Protein AF-A0A661HY31-F1 (afdb_monomer_lite)

Foldseek 3Di:
DVVLLLVCLLVQLLVLLLVDDPSVVVLLVQLVVLQPDDLLVQLVVCLVPCCPVVVNADQADQADPDDDDDPVSVVRSVRLCPSVVVSCSSNSNSVSNVVLNVLSNVQCPDPVVVVCVVVVPDPVCCCPPRRVLSCLLVSLLVQLQCQLCVQPPDLSSCVRRVNPGVSVVLVVCVVVVVVVSVVVSVVVSVVSSVVSNVRSVVVCCVSDPPPPPPD

Sequence (215 aa):
AMVFVFWIAIRWGVKSAMRGGRYEESVKQLSLLSYATPSFYLALLLVLFFALKLGWFPISGLEGFEPREGIAYYLDMAYHLVLPISVMVFVGFGSLLLYIRSLTRDILKSDYIFFARARGVEEAQLRKIYILPNLKPFIITILGLSLPGILGGSVILEQIFSIDGMGLLFYQSALSRDYPVIMGILIIGAFLTLLGNVVADLVLLKINPHYRIST

Radius of gyration: 21.12 Å; chains: 1; bounding box: 58×45×60 Å

Structure (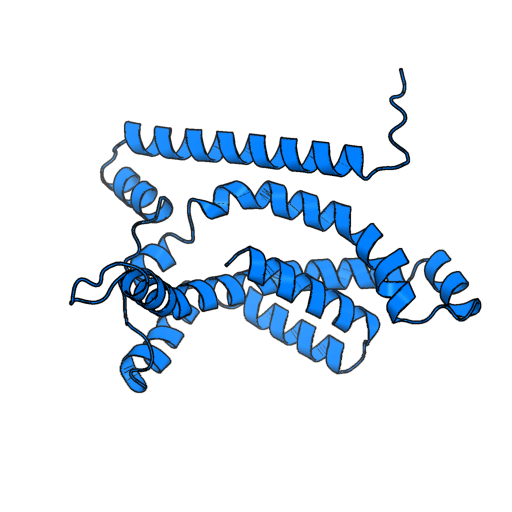mmCIF, N/CA/C/O backbone):
data_AF-A0A661HY31-F1
#
_entry.id   AF-A0A661HY31-F1
#
loop_
_atom_site.group_PDB
_atom_site.id
_atom_site.type_symbol
_atom_site.label_atom_id
_atom_site.label_alt_id
_atom_site.label_comp_id
_atom_site.label_asym_id
_atom_site.label_entity_id
_atom_site.label_seq_id
_atom_site.pdbx_PDB_ins_code
_atom_site.Cartn_x
_atom_site.Cartn_y
_atom_site.Cartn_z
_atom_site.occupancy
_atom_site.B_iso_or_equiv
_atom_site.auth_seq_id
_atom_site.auth_comp_id
_atom_site.auth_asym_id
_atom_site.auth_atom_id
_atom_site.pdbx_PDB_model_num
ATOM 1 N N . ALA A 1 1 ? -0.300 1.211 -7.816 1.00 88.69 1 ALA A N 1
ATOM 2 C CA . ALA A 1 1 ? -0.540 0.086 -6.879 1.00 88.69 1 ALA A CA 1
ATOM 3 C C . ALA A 1 1 ? -0.812 0.540 -5.439 1.00 88.69 1 ALA A C 1
ATOM 5 O O . ALA A 1 1 ? -1.860 0.206 -4.902 1.00 88.69 1 ALA A O 1
ATOM 6 N N . MET A 1 2 ? 0.075 1.324 -4.816 1.00 91.31 2 MET A N 1
ATOM 7 C CA . MET A 1 2 ? -0.013 1.700 -3.394 1.00 91.31 2 MET A CA 1
ATOM 8 C C . MET A 1 2 ? -1.369 2.275 -2.953 1.00 91.31 2 MET A C 1
ATOM 10 O O . MET A 1 2 ? -1.948 1.817 -1.975 1.00 91.31 2 MET A O 1
ATOM 14 N N . VAL A 1 3 ? -1.942 3.209 -3.717 1.00 92.56 3 VAL A N 1
ATOM 15 C CA . VAL A 1 3 ? -3.273 3.774 -3.417 1.00 92.56 3 VAL A CA 1
ATOM 16 C C . VAL A 1 3 ? -4.349 2.684 -3.313 1.00 92.56 3 VAL A C 1
ATOM 18 O O . VAL A 1 3 ? -5.150 2.694 -2.380 1.00 92.56 3 VAL A O 1
ATOM 21 N N . PHE A 1 4 ? -4.337 1.705 -4.223 1.00 94.44 4 PHE A N 1
ATOM 22 C CA . PHE A 1 4 ? -5.264 0.573 -4.186 1.00 94.44 4 PHE A CA 1
ATOM 23 C C . PHE A 1 4 ? -5.013 -0.331 -2.978 1.00 94.44 4 PHE A C 1
ATOM 25 O O . PHE A 1 4 ? -5.973 -0.726 -2.324 1.00 94.44 4 PHE A O 1
ATOM 32 N N . VAL A 1 5 ? -3.748 -0.602 -2.637 1.00 95.06 5 VAL A N 1
ATOM 33 C CA . VAL A 1 5 ? -3.370 -1.370 -1.436 1.00 95.06 5 VAL A CA 1
ATOM 34 C C . VAL A 1 5 ? -4.004 -0.762 -0.186 1.00 95.06 5 VAL A C 1
ATOM 36 O O . VAL A 1 5 ? -4.743 -1.445 0.523 1.00 95.06 5 VAL A O 1
ATOM 39 N N . PHE A 1 6 ? -3.788 0.535 0.048 1.00 95.19 6 PHE A N 1
ATOM 40 C CA . PHE A 1 6 ? -4.357 1.231 1.202 1.00 95.19 6 PHE A CA 1
ATOM 41 C C . PHE A 1 6 ? -5.881 1.266 1.158 1.00 95.19 6 PHE A C 1
ATOM 43 O O . PHE A 1 6 ? -6.535 0.995 2.164 1.00 95.19 6 PHE A O 1
ATOM 50 N N . TRP A 1 7 ? -6.466 1.564 -0.002 1.00 95.94 7 TRP A N 1
ATOM 51 C CA . TRP A 1 7 ? -7.915 1.630 -0.144 1.00 95.94 7 TRP A CA 1
ATOM 52 C C . TRP A 1 7 ? -8.585 0.289 0.182 1.00 95.94 7 TRP A C 1
ATOM 54 O O . TRP A 1 7 ? -9.527 0.261 0.980 1.00 95.94 7 TRP A O 1
ATOM 64 N N . ILE A 1 8 ? -8.076 -0.821 -0.368 1.00 96.31 8 ILE A N 1
ATOM 65 C CA . ILE A 1 8 ? -8.582 -2.175 -0.100 1.00 96.31 8 ILE A CA 1
ATOM 66 C C . ILE A 1 8 ? -8.361 -2.531 1.370 1.00 96.31 8 ILE A C 1
ATOM 68 O O . ILE A 1 8 ? -9.316 -2.913 2.048 1.00 96.31 8 ILE A O 1
ATOM 72 N N . ALA A 1 9 ? -7.139 -2.365 1.884 1.00 96.50 9 ALA A N 1
ATOM 73 C CA . ALA A 1 9 ? -6.791 -2.751 3.246 1.00 96.50 9 ALA A CA 1
ATOM 74 C C . ALA A 1 9 ? -7.617 -1.993 4.298 1.00 96.50 9 ALA A C 1
ATOM 76 O O . ALA A 1 9 ? -8.143 -2.613 5.221 1.00 96.50 9 ALA A O 1
ATOM 77 N N . ILE A 1 10 ? -7.821 -0.680 4.130 1.00 96.38 10 ILE A N 1
ATOM 78 C CA . ILE A 1 10 ? -8.666 0.126 5.024 1.00 96.38 10 ILE A CA 1
ATOM 79 C C . ILE A 1 10 ? -10.123 -0.329 4.933 1.00 96.38 10 ILE A C 1
ATOM 81 O O . ILE A 1 10 ? -10.757 -0.600 5.954 1.00 96.38 10 ILE A O 1
ATOM 85 N N . ARG A 1 11 ? -10.676 -0.439 3.717 1.00 95.31 11 ARG A N 1
ATOM 86 C CA . ARG A 1 11 ? -12.087 -0.809 3.515 1.00 95.31 11 ARG A CA 1
ATOM 87 C C . ARG A 1 11 ? -12.388 -2.192 4.080 1.00 95.31 11 ARG A C 1
ATOM 89 O O . ARG A 1 11 ? -13.382 -2.359 4.787 1.00 95.31 11 ARG A O 1
ATOM 96 N N . TRP A 1 12 ? -11.562 -3.180 3.752 1.00 96.38 12 TRP A N 1
ATOM 97 C CA . TRP A 1 12 ? -11.798 -4.570 4.123 1.00 96.38 12 TRP A CA 1
ATOM 98 C C . TRP A 1 12 ? -11.371 -4.856 5.554 1.00 96.38 12 TRP A C 1
ATOM 100 O O . TRP A 1 12 ? -12.140 -5.500 6.259 1.00 96.38 12 TRP A O 1
ATOM 110 N N . GLY A 1 13 ? -10.233 -4.332 6.015 1.00 96.56 13 GLY A N 1
ATOM 111 C CA . GLY A 1 13 ? -9.756 -4.507 7.389 1.00 96.56 13 GLY A CA 1
ATOM 112 C C . GLY A 1 13 ? -10.747 -3.964 8.418 1.00 96.56 13 GLY A C 1
ATOM 113 O O . GLY A 1 13 ? -11.152 -4.694 9.324 1.00 96.56 13 GLY A O 1
ATOM 114 N N . VAL A 1 14 ? -11.236 -2.732 8.217 1.00 97.06 14 VAL A N 1
ATOM 115 C CA . VAL A 1 14 ? -12.239 -2.120 9.105 1.00 97.06 14 VAL A CA 1
ATOM 116 C C . VAL A 1 14 ? -13.560 -2.886 9.051 1.00 97.06 14 VAL A C 1
ATOM 118 O O . VAL A 1 14 ? -14.094 -3.291 10.082 1.00 97.06 14 VAL A O 1
ATOM 121 N N . LYS A 1 15 ? -14.094 -3.133 7.847 1.00 96.25 15 LYS A N 1
ATOM 122 C CA . LYS A 1 15 ? -15.384 -3.827 7.681 1.00 96.25 15 LYS A CA 1
ATOM 123 C C . LYS A 1 15 ? -15.353 -5.252 8.240 1.00 96.25 15 LYS A C 1
ATOM 125 O O . LYS A 1 15 ? -16.348 -5.703 8.801 1.00 96.25 15 LYS A O 1
ATOM 130 N N . SER A 1 16 ? -14.231 -5.947 8.072 1.00 96.62 16 SER A N 1
ATOM 131 C CA . SER A 1 16 ? -13.983 -7.298 8.578 1.00 96.62 16 SER A CA 1
ATOM 132 C C . SER A 1 16 ? -14.042 -7.337 10.102 1.00 96.62 16 SER A C 1
ATOM 134 O O . SER A 1 16 ? -14.867 -8.060 10.660 1.00 96.62 16 SER A O 1
ATOM 136 N N . ALA A 1 17 ? -13.267 -6.478 10.768 1.00 95.75 17 ALA A N 1
ATOM 137 C CA . ALA A 1 17 ? -13.238 -6.392 12.225 1.00 95.75 17 ALA A CA 1
ATOM 138 C C . ALA A 1 17 ? -14.593 -5.986 12.834 1.00 95.75 17 ALA A C 1
ATOM 140 O O . ALA A 1 17 ? -14.971 -6.503 13.882 1.00 95.75 17 ALA A O 1
ATOM 141 N N . MET A 1 18 ? -15.342 -5.092 12.177 1.00 94.81 18 MET A N 1
ATOM 142 C CA . MET A 1 18 ? -16.670 -4.676 12.648 1.00 94.81 18 MET A CA 1
ATOM 143 C C . MET A 1 18 ? -17.721 -5.784 12.508 1.00 94.81 18 MET A C 1
ATOM 145 O O . MET A 1 18 ? -18.520 -5.982 13.417 1.00 94.81 18 MET A O 1
ATOM 149 N N . ARG A 1 19 ? -17.730 -6.514 11.381 1.00 93.75 19 ARG A N 1
ATOM 150 C CA . ARG A 1 19 ? -18.711 -7.588 11.136 1.00 93.75 19 ARG A CA 1
ATOM 151 C C . ARG A 1 19 ? -18.435 -8.849 11.950 1.00 93.75 19 ARG A C 1
ATOM 153 O O . ARG A 1 19 ? -19.379 -9.497 12.386 1.00 93.75 19 ARG A O 1
ATOM 160 N N . GLY A 1 20 ? -17.166 -9.210 12.129 1.00 92.94 20 GLY A N 1
ATOM 161 C CA . GLY A 1 20 ? -16.779 -10.455 12.785 1.00 92.94 20 GLY A CA 1
ATOM 162 C C . GLY A 1 20 ? -17.254 -11.726 12.072 1.00 92.94 20 GLY A C 1
ATOM 163 O O . GLY A 1 20 ? -17.633 -11.720 10.895 1.00 92.94 20 GLY A O 1
ATOM 164 N N . GLY A 1 21 ? -17.206 -12.841 12.804 1.00 94.12 21 GLY A N 1
ATOM 165 C CA . GLY A 1 21 ? -17.703 -14.142 12.357 1.00 94.12 21 GLY A CA 1
ATOM 166 C C . GLY A 1 21 ? -17.009 -14.667 11.095 1.00 94.12 21 GLY A C 1
ATOM 167 O O . GLY A 1 21 ? -15.816 -14.460 10.877 1.00 94.12 21 GLY A O 1
ATOM 168 N N . ARG A 1 22 ? -17.775 -15.344 10.229 1.00 94.69 22 ARG A N 1
ATOM 169 C CA . ARG A 1 22 ? -17.257 -15.990 9.005 1.00 94.69 22 ARG A CA 1
ATOM 170 C C . ARG A 1 22 ? -16.661 -15.002 8.001 1.00 94.69 22 ARG A C 1
ATOM 172 O O . ARG A 1 22 ? -15.717 -15.350 7.294 1.00 94.69 22 ARG A O 1
ATOM 179 N N . TYR A 1 23 ? -17.202 -13.783 7.928 1.00 94.38 23 TYR A N 1
ATOM 180 C CA . TYR A 1 23 ? -16.676 -12.747 7.035 1.00 94.38 23 TYR A CA 1
ATOM 181 C C . TYR A 1 23 ? -15.275 -12.315 7.470 1.00 94.38 23 TYR A C 1
ATOM 183 O O . TYR A 1 23 ? -14.387 -12.184 6.630 1.00 94.38 23 TYR A O 1
ATOM 191 N N . GLU A 1 24 ? -15.062 -12.150 8.777 1.00 95.00 24 GLU A N 1
ATOM 192 C CA . GLU A 1 24 ? -13.735 -11.834 9.295 1.00 95.00 24 GLU A CA 1
ATOM 193 C C . GLU A 1 24 ? -12.735 -12.951 9.029 1.00 95.00 24 GLU A C 1
ATOM 195 O O . GLU A 1 24 ? -11.635 -12.681 8.547 1.00 95.00 24 GLU A O 1
ATOM 200 N N . GLU A 1 25 ? -13.133 -14.195 9.294 1.00 95.31 25 GLU A N 1
ATOM 201 C CA . GLU A 1 25 ? -12.267 -15.350 9.084 1.00 95.31 25 GLU A CA 1
ATOM 202 C C . GLU A 1 25 ? -11.842 -15.477 7.616 1.00 95.31 25 GLU A C 1
ATOM 204 O O . GLU A 1 25 ? -10.661 -15.658 7.332 1.00 95.31 25 GLU A O 1
ATOM 209 N N . SER A 1 26 ? -12.773 -15.270 6.679 1.00 95.94 26 SER A N 1
ATOM 210 C CA . SER A 1 26 ? -12.490 -15.319 5.237 1.00 95.94 26 SER A CA 1
ATOM 211 C C . SER A 1 26 ? -11.508 -14.225 4.811 1.00 95.94 26 SER A C 1
ATOM 213 O O . SER A 1 26 ? -10.553 -14.479 4.078 1.00 95.94 26 SER A O 1
ATOM 215 N N . VAL A 1 27 ? -11.708 -12.995 5.296 1.00 95.69 27 VAL A N 1
ATOM 216 C CA . VAL A 1 27 ? -10.806 -11.873 5.002 1.00 95.69 27 VAL A CA 1
ATOM 217 C C . VAL A 1 27 ? -9.421 -12.111 5.613 1.00 95.69 27 VAL A C 1
ATOM 219 O O . VAL A 1 27 ? -8.416 -11.832 4.962 1.00 95.69 27 VAL A O 1
ATOM 222 N N . LYS A 1 28 ? -9.354 -12.666 6.831 1.00 95.00 28 LYS A N 1
ATOM 223 C CA . LYS A 1 28 ? -8.097 -13.040 7.494 1.00 95.00 28 LYS A CA 1
ATOM 224 C C . LYS A 1 28 ? -7.348 -14.101 6.685 1.00 95.00 28 LYS A C 1
ATOM 226 O O . LYS A 1 28 ? -6.167 -13.922 6.403 1.00 95.00 28 LYS A O 1
ATOM 231 N N . GLN A 1 29 ? -8.027 -15.165 6.264 1.00 96.00 29 GLN A N 1
ATOM 232 C CA . GLN A 1 29 ? -7.435 -16.222 5.440 1.00 96.00 29 GLN A CA 1
ATOM 233 C C . GLN A 1 29 ? -6.911 -15.679 4.109 1.00 96.00 29 GLN A C 1
ATOM 235 O O . GLN A 1 29 ? -5.772 -15.961 3.749 1.00 96.00 29 GLN A O 1
ATOM 240 N N . LEU A 1 30 ? -7.686 -14.830 3.426 1.00 95.94 30 LEU A N 1
ATOM 241 C CA . LEU A 1 30 ? -7.232 -14.188 2.194 1.00 95.94 30 LEU A CA 1
ATOM 242 C C . LEU A 1 30 ? -5.991 -13.317 2.424 1.00 95.94 30 LEU A C 1
ATOM 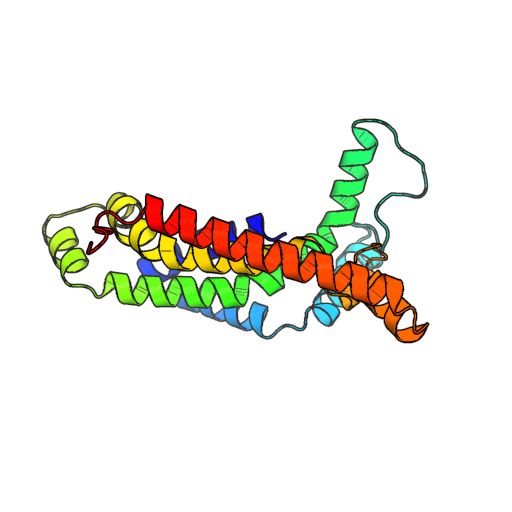244 O O . LEU A 1 30 ? -5.065 -13.355 1.621 1.00 95.94 30 LEU A O 1
ATOM 248 N N . SER A 1 31 ? -5.949 -12.547 3.514 1.00 95.69 31 SER A N 1
ATOM 249 C CA . SER A 1 31 ? -4.778 -11.724 3.828 1.00 95.69 31 SER A CA 1
ATOM 250 C C . SER A 1 31 ? -3.535 -12.548 4.163 1.00 95.69 31 SER A C 1
ATOM 252 O O . SER A 1 31 ? -2.438 -12.158 3.778 1.00 95.69 31 SER A O 1
ATOM 254 N N . LEU A 1 32 ? -3.700 -13.707 4.811 1.00 95.44 32 LEU A N 1
ATOM 255 C CA . LEU A 1 32 ? -2.606 -14.645 5.073 1.00 95.44 32 LEU A CA 1
ATOM 256 C C . LEU A 1 32 ? -2.107 -15.291 3.780 1.00 95.44 32 LEU A C 1
ATOM 258 O O . LEU A 1 32 ? -0.901 -15.364 3.577 1.00 95.44 32 LEU A O 1
ATOM 262 N N . LEU A 1 33 ? -3.017 -15.698 2.888 1.00 96.44 33 LEU A N 1
ATOM 263 C CA . LEU A 1 33 ? -2.665 -16.212 1.565 1.00 96.44 33 LEU A CA 1
ATOM 264 C C . LEU A 1 33 ? -1.875 -15.167 0.774 1.00 96.44 33 LEU A C 1
ATOM 266 O O . LEU A 1 33 ? -0.806 -15.467 0.255 1.00 96.44 33 LEU A O 1
ATOM 270 N N . SER A 1 34 ? -2.378 -13.935 0.723 1.00 95.62 34 SER A N 1
ATOM 271 C CA . SER A 1 34 ? -1.712 -12.806 0.073 1.00 95.62 34 SER A CA 1
ATOM 272 C C . SER A 1 34 ? -0.310 -12.567 0.634 1.00 95.62 34 SER A C 1
ATOM 274 O O . SER A 1 34 ? 0.647 -12.509 -0.133 1.00 95.62 34 SER A O 1
ATOM 276 N N . TYR A 1 35 ? -0.173 -12.513 1.961 1.00 92.81 35 TYR A N 1
ATOM 277 C CA . TYR A 1 35 ? 1.105 -12.261 2.621 1.00 92.81 35 TYR A CA 1
ATOM 278 C C . TYR A 1 35 ? 2.115 -13.406 2.451 1.00 92.81 35 TYR A C 1
ATOM 280 O O . TYR A 1 35 ? 3.310 -13.160 2.324 1.00 92.81 35 TYR A O 1
ATOM 288 N N . ALA A 1 36 ? 1.642 -14.654 2.423 1.00 94.31 36 ALA A N 1
ATOM 289 C CA . ALA A 1 36 ? 2.484 -15.833 2.243 1.00 94.31 36 ALA A CA 1
ATOM 290 C C . ALA A 1 36 ? 2.870 -16.089 0.777 1.00 94.31 36 ALA A C 1
ATOM 292 O O . ALA A 1 36 ? 3.776 -16.880 0.519 1.00 94.31 36 ALA A O 1
ATOM 293 N N . THR A 1 37 ? 2.185 -15.463 -0.186 1.00 94.50 37 THR A N 1
ATOM 294 C CA . THR A 1 37 ? 2.426 -15.704 -1.612 1.00 94.50 37 THR A CA 1
ATOM 295 C C . THR A 1 37 ? 3.657 -14.927 -2.087 1.00 94.50 37 THR A C 1
ATOM 297 O O . THR A 1 37 ? 3.648 -13.694 -2.055 1.00 94.50 37 THR A O 1
ATOM 300 N N . PRO A 1 38 ? 4.698 -15.601 -2.611 1.00 94.25 38 PRO A N 1
ATOM 301 C CA . PRO A 1 38 ? 5.831 -14.910 -3.213 1.00 94.25 38 PRO A CA 1
ATOM 302 C C . PRO A 1 38 ? 5.392 -14.112 -4.447 1.00 94.25 38 PRO A C 1
ATOM 304 O O . PRO A 1 38 ? 4.735 -14.646 -5.345 1.00 94.25 38 PRO A O 1
ATOM 307 N N . SER A 1 39 ? 5.784 -12.839 -4.520 1.00 92.62 39 SER A N 1
ATOM 308 C CA . SER A 1 39 ? 5.355 -11.923 -5.587 1.00 92.62 39 SER A CA 1
ATOM 309 C C . SER A 1 39 ? 5.735 -12.404 -6.987 1.00 92.62 39 SER A C 1
ATOM 311 O O . SER A 1 39 ? 4.906 -12.365 -7.892 1.00 92.62 39 SER A O 1
ATOM 313 N N . PHE A 1 40 ? 6.963 -12.900 -7.159 1.00 93.69 40 PHE A N 1
ATOM 314 C CA . PHE A 1 40 ? 7.448 -13.416 -8.439 1.00 93.69 40 PHE A CA 1
ATOM 315 C C . PHE A 1 40 ? 6.638 -14.631 -8.906 1.00 93.69 40 PHE A C 1
ATOM 317 O O . PHE A 1 40 ? 6.293 -14.733 -10.078 1.00 93.69 40 PHE A O 1
ATOM 324 N N . TYR A 1 41 ? 6.288 -15.531 -7.983 1.00 95.50 41 TYR A N 1
ATOM 325 C CA . TYR A 1 41 ? 5.533 -16.736 -8.304 1.00 95.50 41 TYR A CA 1
ATOM 326 C C . TYR A 1 41 ? 4.115 -16.379 -8.753 1.00 95.50 41 TYR A C 1
ATOM 328 O O . TYR A 1 41 ? 3.640 -16.874 -9.773 1.00 95.50 41 TYR A O 1
ATOM 336 N N . LEU A 1 42 ? 3.469 -15.451 -8.040 1.00 95.81 42 LEU A N 1
ATOM 337 C CA . LEU A 1 42 ? 2.169 -14.929 -8.445 1.00 95.81 42 LEU A CA 1
ATOM 338 C C . LEU A 1 42 ? 2.231 -14.252 -9.818 1.00 95.81 42 LEU A C 1
ATOM 340 O O . LEU A 1 42 ? 1.354 -14.490 -10.642 1.00 95.81 42 LEU A O 1
ATOM 344 N N . ALA A 1 43 ? 3.262 -13.444 -10.080 1.00 95.38 43 ALA A N 1
ATOM 345 C CA . ALA A 1 43 ? 3.442 -12.798 -11.377 1.00 95.38 43 ALA A CA 1
ATOM 346 C C . ALA A 1 43 ? 3.528 -13.821 -12.516 1.00 95.38 43 ALA A C 1
ATOM 348 O O . ALA A 1 43 ? 2.780 -13.710 -13.485 1.00 95.38 43 ALA A O 1
ATOM 349 N N . LEU A 1 44 ? 4.358 -14.857 -12.363 1.00 95.00 44 LEU A N 1
ATOM 350 C CA . LEU A 1 44 ? 4.494 -15.922 -13.359 1.00 95.00 44 LEU A CA 1
ATOM 351 C C . LEU A 1 44 ? 3.174 -16.667 -13.597 1.00 95.00 44 LEU A C 1
ATOM 353 O O . LEU A 1 44 ? 2.823 -16.926 -14.745 1.00 95.00 44 LEU A O 1
ATOM 357 N N . LEU A 1 45 ? 2.411 -16.971 -12.540 1.00 96.38 45 LEU A N 1
ATOM 358 C CA . LEU A 1 45 ? 1.099 -17.612 -12.679 1.00 96.38 45 LEU A CA 1
ATOM 359 C C . LEU A 1 45 ? 0.093 -16.730 -13.424 1.00 96.38 45 LEU A C 1
ATOM 361 O O . LEU A 1 45 ? -0.635 -17.226 -14.286 1.00 96.38 45 LEU A O 1
ATOM 365 N N . LEU A 1 46 ? 0.044 -15.434 -13.103 1.00 96.00 46 LEU A N 1
ATOM 366 C CA . LEU A 1 46 ? -0.864 -14.507 -13.771 1.00 96.00 46 LEU A CA 1
ATOM 367 C C . LEU A 1 46 ? -0.496 -14.325 -15.246 1.00 96.00 46 LEU A C 1
ATOM 369 O O . LEU A 1 46 ? -1.391 -14.346 -16.087 1.00 96.00 46 LEU A O 1
ATOM 373 N N . VAL A 1 47 ? 0.794 -14.220 -15.573 1.00 95.25 47 VAL A N 1
ATOM 374 C CA . VAL A 1 47 ? 1.269 -14.172 -16.965 1.00 95.25 47 VAL A CA 1
ATOM 375 C C . VAL A 1 47 ? 0.910 -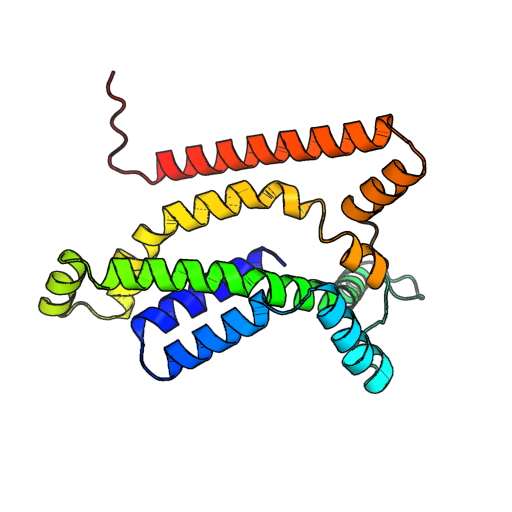15.467 -17.699 1.00 95.25 47 VAL A C 1
ATOM 377 O O . VAL A 1 47 ? 0.305 -15.423 -18.769 1.00 95.25 47 VAL A O 1
ATOM 380 N N . LEU A 1 48 ? 1.195 -16.633 -17.115 1.00 96.06 48 LEU A N 1
ATOM 381 C CA . LEU A 1 48 ? 0.888 -17.925 -17.733 1.00 96.06 48 LEU A CA 1
ATOM 382 C C . LEU A 1 48 ? -0.606 -18.074 -18.045 1.00 96.06 48 LEU A C 1
ATOM 384 O O . LEU A 1 48 ? -0.986 -18.527 -19.125 1.00 96.06 48 LEU A O 1
ATOM 388 N N . PHE A 1 49 ? -1.467 -17.708 -17.099 1.00 96.88 49 PHE A N 1
ATOM 389 C CA . PHE A 1 49 ? -2.898 -17.917 -17.252 1.00 96.88 49 PHE A CA 1
ATOM 390 C C . PHE A 1 49 ? -3.558 -16.833 -18.106 1.00 96.88 49 PHE A C 1
ATOM 392 O O . PHE A 1 49 ? -4.262 -17.147 -19.064 1.00 96.88 49 PHE A O 1
ATOM 399 N N . PHE A 1 50 ? -3.334 -15.561 -17.781 1.00 96.50 50 PHE A N 1
ATOM 400 C CA . PHE A 1 50 ? -4.054 -14.467 -18.420 1.00 96.50 50 PHE A CA 1
ATOM 401 C C . PHE A 1 50 ? -3.392 -13.960 -19.697 1.00 96.50 50 PHE A C 1
ATOM 403 O O . PHE A 1 50 ? -4.112 -13.598 -20.623 1.00 96.50 50 PHE A O 1
ATOM 410 N N . ALA A 1 51 ? -2.060 -13.960 -19.778 1.00 93.81 51 ALA A N 1
ATOM 411 C CA . ALA A 1 51 ? -1.368 -13.522 -20.986 1.00 93.81 51 ALA A CA 1
ATOM 412 C C . ALA A 1 51 ? -1.191 -14.672 -21.985 1.00 93.81 51 ALA A C 1
ATOM 414 O O . ALA A 1 51 ? -1.602 -14.550 -23.132 1.00 93.81 51 ALA A O 1
ATOM 415 N N . LEU A 1 52 ? -0.653 -15.821 -21.557 1.00 94.06 52 LEU A N 1
ATOM 416 C CA . LEU A 1 52 ? -0.329 -16.914 -22.485 1.00 94.06 52 LEU A CA 1
ATOM 417 C C . LEU A 1 52 ? -1.525 -17.810 -22.825 1.00 94.06 52 LEU A C 1
ATOM 419 O O . LEU A 1 52 ? -1.770 -18.087 -23.995 1.00 94.06 52 LEU A O 1
ATOM 423 N N . LYS A 1 53 ? -2.270 -18.291 -21.823 1.00 95.50 53 LYS A N 1
ATOM 424 C CA . LYS A 1 53 ? -3.373 -19.236 -22.066 1.00 95.50 53 LYS A CA 1
ATOM 425 C C . LYS A 1 53 ? -4.635 -18.550 -22.594 1.00 95.50 53 LYS A C 1
ATOM 427 O O . LYS A 1 53 ? -5.291 -19.093 -23.476 1.00 95.50 53 LYS A O 1
ATOM 432 N N . LEU A 1 54 ? -4.999 -17.401 -22.020 1.00 96.12 54 LEU A N 1
ATOM 433 C CA . LEU A 1 54 ? -6.220 -16.671 -22.376 1.00 96.12 54 LEU A CA 1
ATOM 434 C C . LEU A 1 54 ? -6.005 -15.568 -23.420 1.00 96.12 54 LEU A C 1
ATOM 436 O O . LEU A 1 54 ? -6.965 -15.199 -24.092 1.00 96.12 54 LEU A O 1
ATOM 440 N N . GLY A 1 55 ? -4.789 -15.026 -23.547 1.00 92.12 55 GLY A N 1
ATOM 441 C CA . GLY A 1 55 ? -4.510 -13.908 -24.456 1.00 92.12 55 GLY A CA 1
ATOM 442 C C . GLY A 1 55 ? -5.178 -12.588 -24.053 1.00 92.12 55 GLY A C 1
ATOM 443 O O . GLY A 1 55 ? -5.408 -11.738 -24.907 1.00 92.12 55 GLY A O 1
ATOM 444 N N . TRP A 1 56 ? -5.547 -12.419 -22.778 1.00 92.94 56 TRP A N 1
ATOM 445 C CA . TRP A 1 56 ? -6.287 -11.249 -22.282 1.00 92.94 56 TRP A CA 1
ATOM 446 C C . TRP A 1 56 ? -5.419 -10.056 -21.921 1.00 92.94 56 TRP A C 1
ATOM 448 O O . TRP A 1 56 ? -5.959 -8.975 -21.740 1.00 92.94 56 TRP A O 1
ATOM 458 N N . PHE A 1 57 ? -4.125 -10.257 -21.706 1.00 93.62 57 PHE A N 1
ATOM 459 C CA . PHE A 1 57 ? -3.196 -9.207 -21.302 1.00 93.62 57 PHE A CA 1
ATOM 460 C C . PHE A 1 57 ? -1.842 -9.439 -21.972 1.00 93.62 57 PHE A C 1
ATOM 462 O O . PHE A 1 57 ? -1.532 -10.571 -22.352 1.00 93.62 57 PHE A O 1
ATOM 469 N N . PRO A 1 58 ? -1.024 -8.390 -22.119 1.00 88.62 58 PRO A N 1
ATOM 470 C CA . PRO A 1 58 ? 0.322 -8.523 -22.648 1.00 88.62 58 PRO A CA 1
ATOM 471 C C . PRO A 1 58 ? 1.226 -9.277 -21.665 1.00 88.62 58 PRO A C 1
ATOM 473 O O . PRO A 1 58 ? 0.987 -9.313 -20.456 1.00 88.62 58 PRO A O 1
ATOM 476 N N . ILE A 1 59 ? 2.272 -9.898 -22.209 1.00 86.50 59 ILE A N 1
ATOM 477 C CA . ILE A 1 59 ? 3.236 -10.700 -21.443 1.00 86.50 59 ILE A CA 1
ATOM 478 C C . ILE A 1 59 ? 4.224 -9.783 -20.704 1.00 86.50 59 ILE A C 1
ATOM 480 O O . ILE A 1 59 ? 4.547 -10.033 -19.544 1.00 86.50 59 ILE A O 1
ATOM 484 N N . SER A 1 60 ? 4.690 -8.726 -21.373 1.00 86.69 60 SER A N 1
ATOM 485 C CA . SER A 1 60 ? 5.720 -7.801 -20.891 1.00 86.69 60 SER A CA 1
ATOM 486 C C . SER A 1 60 ? 5.684 -6.479 -21.668 1.00 86.69 60 SER A C 1
ATOM 488 O O . SER A 1 60 ? 5.075 -6.414 -22.736 1.00 86.69 60 SER A O 1
ATOM 490 N N . GLY A 1 61 ? 6.391 -5.466 -21.166 1.00 84.81 61 GLY A N 1
ATOM 491 C CA . GLY A 1 61 ? 6.512 -4.138 -21.768 1.00 84.81 61 GLY A CA 1
ATOM 492 C C . GLY A 1 61 ? 5.486 -3.136 -21.233 1.00 84.81 61 GLY A C 1
ATOM 493 O O . GLY A 1 61 ? 4.516 -3.509 -20.572 1.00 84.81 61 GLY A O 1
ATOM 494 N N . LEU A 1 62 ? 5.722 -1.850 -21.506 1.00 81.62 62 LEU A N 1
ATOM 495 C CA . LEU A 1 62 ? 4.831 -0.740 -21.132 1.00 81.62 62 LEU A CA 1
ATOM 496 C C . LEU A 1 62 ? 3.927 -0.270 -22.280 1.00 81.62 62 LEU A C 1
ATOM 498 O O . LEU A 1 62 ? 2.978 0.469 -22.033 1.00 81.62 62 LEU A O 1
ATOM 502 N N . GLU A 1 63 ? 4.211 -0.698 -23.505 1.00 81.25 63 GLU A N 1
ATOM 503 C CA . GLU A 1 63 ? 3.494 -0.321 -24.719 1.00 81.25 63 GLU A CA 1
ATOM 504 C C . GLU A 1 63 ? 3.528 -1.466 -25.735 1.00 81.25 63 GLU A C 1
ATOM 506 O O . GLU A 1 63 ? 4.439 -2.301 -25.730 1.00 81.25 63 GLU A O 1
ATOM 511 N N . GLY A 1 64 ? 2.517 -1.510 -26.599 1.00 77.06 64 GLY A N 1
ATOM 512 C CA . GLY A 1 64 ? 2.458 -2.437 -27.719 1.00 77.06 64 GLY A CA 1
ATOM 513 C C . GLY A 1 64 ? 3.462 -2.099 -28.825 1.00 77.06 64 GLY A C 1
ATOM 514 O O . GLY A 1 64 ? 4.013 -1.007 -28.896 1.00 77.06 64 GLY A O 1
ATOM 515 N N . PHE A 1 65 ? 3.659 -3.045 -29.747 1.00 73.69 65 PHE A N 1
ATOM 516 C CA . PHE A 1 65 ? 4.585 -2.893 -30.878 1.00 73.69 65 PHE A CA 1
ATOM 517 C C . PHE A 1 65 ? 4.214 -1.766 -31.850 1.00 73.69 65 PHE A C 1
ATOM 519 O O . PHE A 1 65 ? 5.081 -1.266 -32.565 1.00 73.69 65 PHE A O 1
ATOM 526 N N . GLU A 1 66 ? 2.934 -1.393 -31.912 1.00 80.38 66 GLU A N 1
ATOM 527 C CA . GLU A 1 66 ? 2.487 -0.269 -32.727 1.00 80.38 66 GLU A CA 1
ATOM 528 C C . GLU A 1 66 ? 2.491 1.013 -31.890 1.00 80.38 66 GLU A C 1
ATOM 530 O O . GLU A 1 66 ? 1.744 1.091 -30.908 1.00 80.38 66 GLU A O 1
ATOM 535 N N . PRO A 1 67 ? 3.284 2.028 -32.276 1.00 77.12 67 PRO A N 1
ATOM 536 C CA . PRO A 1 67 ? 3.327 3.285 -31.553 1.00 77.12 67 PRO A CA 1
ATOM 537 C C . PRO A 1 67 ? 1.953 3.955 -31.611 1.00 77.12 67 PRO A C 1
ATOM 539 O O . PRO A 1 67 ? 1.397 4.213 -32.680 1.00 77.12 67 PRO A O 1
ATOM 542 N N . ARG A 1 68 ? 1.390 4.221 -30.432 1.00 86.50 68 ARG A N 1
ATOM 543 C CA . ARG A 1 68 ? 0.131 4.951 -30.265 1.00 86.50 68 ARG A CA 1
ATOM 544 C C . ARG A 1 68 ? 0.425 6.353 -29.769 1.00 86.50 68 ARG A C 1
ATOM 546 O O . ARG A 1 68 ? 1.348 6.558 -28.989 1.00 86.50 68 ARG A O 1
ATOM 553 N N 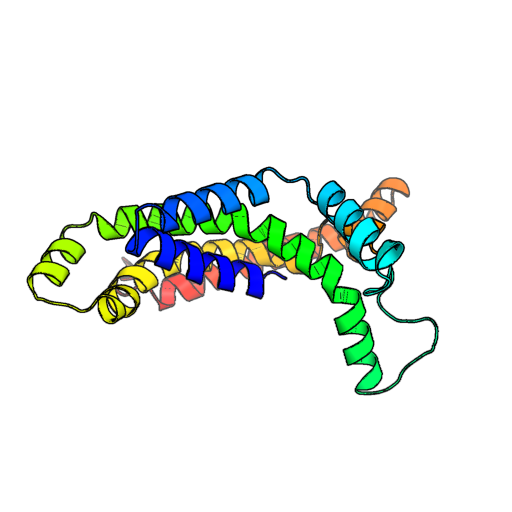. GLU A 1 69 ? -0.414 7.305 -30.156 1.00 88.38 69 GLU A N 1
ATOM 554 C CA . GLU A 1 69 ? -0.286 8.701 -29.737 1.00 88.38 69 GLU A CA 1
ATOM 555 C C . GLU A 1 69 ? -1.519 9.179 -28.954 1.00 88.38 69 GLU A C 1
ATOM 557 O O . GLU A 1 69 ? -2.621 8.624 -29.045 1.00 88.38 69 GLU A O 1
ATOM 562 N N . GLY A 1 70 ? -1.334 10.227 -28.147 1.00 91.00 70 GLY A N 1
ATOM 563 C CA . GLY A 1 70 ? -2.407 10.868 -27.387 1.00 91.00 70 GLY A CA 1
ATOM 564 C C . GLY A 1 70 ? -3.062 9.946 -26.351 1.00 91.00 70 GLY A C 1
ATOM 565 O O . GLY A 1 70 ? -2.394 9.264 -25.582 1.00 91.00 70 GLY A O 1
ATOM 566 N N . ILE A 1 71 ? -4.396 9.932 -26.298 1.00 91.69 71 ILE A N 1
ATOM 567 C CA . ILE A 1 71 ? -5.156 9.152 -25.299 1.00 91.69 71 ILE A CA 1
ATOM 568 C C . ILE A 1 71 ? -4.969 7.639 -25.497 1.00 91.69 71 ILE A C 1
ATOM 570 O O . ILE A 1 71 ? -4.957 6.884 -24.524 1.00 91.69 71 ILE A O 1
ATOM 574 N N . ALA A 1 72 ? -4.790 7.194 -26.744 1.00 90.25 72 ALA A N 1
ATOM 575 C CA . ALA A 1 72 ? -4.624 5.781 -27.068 1.00 90.25 72 ALA A CA 1
ATOM 576 C C . ALA A 1 72 ? -3.338 5.194 -26.466 1.00 90.25 72 ALA A C 1
ATOM 578 O O . ALA A 1 72 ? -3.345 4.037 -26.050 1.00 90.25 72 ALA A O 1
ATOM 579 N N . TYR A 1 73 ? -2.282 6.005 -26.355 1.00 89.81 73 TYR A N 1
ATOM 580 C CA . TYR A 1 73 ? -1.047 5.649 -25.658 1.00 89.81 73 TYR A CA 1
ATOM 581 C C . TYR A 1 73 ? -1.299 5.346 -24.177 1.00 89.81 73 TYR A C 1
ATOM 583 O O . TYR A 1 73 ? -0.964 4.274 -23.684 1.00 89.81 73 TYR A O 1
ATOM 591 N N . TYR A 1 74 ? -1.974 6.254 -23.465 1.00 90.19 74 TYR A N 1
ATOM 592 C CA . TYR A 1 74 ? -2.234 6.078 -22.033 1.00 90.19 74 TYR A CA 1
ATOM 593 C C . TYR A 1 74 ? -3.154 4.892 -21.734 1.00 90.19 74 TYR A C 1
ATOM 595 O O . TYR A 1 74 ? -2.981 4.230 -20.711 1.00 90.19 74 TYR A O 1
ATOM 603 N N . LEU A 1 75 ? -4.127 4.614 -22.607 1.00 91.62 75 LEU A N 1
ATOM 604 C CA . LEU A 1 75 ? -4.983 3.433 -22.483 1.00 91.62 75 LEU A CA 1
ATOM 605 C C . LEU A 1 75 ? -4.201 2.138 -22.713 1.00 91.62 75 LEU A C 1
ATOM 607 O O . LEU A 1 75 ? -4.411 1.168 -21.986 1.00 91.62 75 LEU A O 1
ATOM 611 N N . ASP A 1 76 ? -3.286 2.134 -23.682 1.00 91.12 76 ASP A N 1
ATOM 612 C CA . ASP A 1 76 ? -2.417 0.990 -23.938 1.00 91.12 76 ASP A CA 1
ATOM 613 C C . ASP A 1 76 ? -1.469 0.732 -22.767 1.00 91.12 76 ASP A C 1
ATOM 615 O O . ASP A 1 76 ? -1.399 -0.384 -22.254 1.00 91.12 76 ASP A O 1
ATOM 619 N N . MET A 1 77 ? -0.841 1.787 -22.251 1.00 90.62 77 MET A N 1
ATOM 620 C CA . MET A 1 77 ? 0.009 1.707 -21.068 1.00 90.62 77 MET A CA 1
ATOM 621 C C . MET A 1 77 ? -0.771 1.221 -19.841 1.00 90.62 77 MET A C 1
ATOM 623 O O . MET A 1 77 ? -0.311 0.351 -19.102 1.00 90.62 77 MET A O 1
ATOM 627 N N . ALA A 1 78 ? -1.990 1.726 -19.623 1.00 91.44 78 ALA A N 1
ATOM 628 C CA . ALA A 1 78 ? -2.843 1.268 -18.529 1.00 91.44 78 ALA A CA 1
ATOM 629 C C . ALA A 1 78 ? -3.182 -0.226 -18.647 1.00 91.44 78 ALA A C 1
ATOM 631 O O . ALA A 1 78 ? -3.202 -0.920 -17.631 1.00 91.44 78 ALA A O 1
ATOM 632 N N . TYR A 1 79 ? -3.409 -0.719 -19.867 1.00 92.56 79 TYR A N 1
ATOM 633 C CA . TYR A 1 79 ? -3.660 -2.130 -20.153 1.00 92.56 79 TYR A CA 1
ATOM 634 C C . TYR A 1 79 ? -2.431 -3.011 -19.871 1.00 92.56 79 TYR A C 1
ATOM 636 O O . TYR A 1 79 ? -2.566 -4.053 -19.225 1.00 92.56 79 TYR A O 1
ATOM 644 N N . HIS A 1 80 ? -1.229 -2.557 -20.240 1.00 92.62 80 HIS A N 1
ATOM 645 C CA . HIS A 1 80 ? 0.030 -3.248 -19.929 1.00 92.62 80 HIS A CA 1
ATOM 646 C C . HIS A 1 80 ? 0.323 -3.302 -18.424 1.00 92.62 80 HIS A C 1
ATOM 648 O O . HIS A 1 80 ? 0.851 -4.288 -17.908 1.00 92.62 80 HIS A O 1
ATOM 654 N N . LEU A 1 81 ? -0.104 -2.282 -17.680 1.00 92.06 81 LEU A N 1
ATOM 655 C CA . LEU A 1 81 ? 0.109 -2.201 -16.239 1.00 92.06 81 LEU A CA 1
ATOM 656 C C . LEU A 1 81 ? -0.885 -3.020 -15.400 1.00 92.06 81 LEU A C 1
ATOM 658 O O . LEU A 1 81 ? -0.673 -3.149 -14.191 1.00 92.06 81 LEU A O 1
ATOM 662 N N . VAL A 1 82 ? -1.935 -3.611 -15.987 1.00 94.88 82 VAL A N 1
ATOM 663 C CA . VAL A 1 82 ? -2.962 -4.351 -15.225 1.00 94.88 82 VAL A CA 1
ATOM 664 C C . VAL A 1 82 ? -2.358 -5.510 -14.434 1.00 94.88 82 VAL A C 1
ATOM 666 O O . VAL A 1 82 ? -2.583 -5.596 -13.224 1.00 94.88 82 VAL A O 1
ATOM 669 N N . LEU A 1 83 ? -1.582 -6.388 -15.076 1.00 94.38 83 LEU A N 1
ATOM 670 C CA . LEU A 1 83 ? -0.968 -7.534 -14.397 1.00 94.38 83 LEU A CA 1
ATOM 671 C C . LEU A 1 83 ? 0.075 -7.106 -13.346 1.00 94.38 83 LEU A C 1
ATOM 673 O O . LEU A 1 83 ? -0.084 -7.516 -12.189 1.00 94.38 83 LEU A O 1
ATOM 677 N N . PRO A 1 84 ? 1.068 -6.244 -13.658 1.00 92.94 84 PRO A N 1
ATOM 678 C CA . PRO A 1 84 ? 2.025 -5.757 -12.663 1.00 92.94 84 PRO A CA 1
ATOM 679 C C . PRO A 1 84 ? 1.350 -5.116 -11.446 1.00 92.94 84 PRO A C 1
ATOM 681 O O . PRO A 1 84 ? 1.665 -5.448 -10.299 1.00 92.94 84 PRO A O 1
ATOM 684 N N . ILE A 1 85 ? 0.370 -4.231 -11.673 1.00 93.12 85 ILE A N 1
ATOM 685 C CA . ILE A 1 85 ? -0.355 -3.563 -10.589 1.00 93.12 85 ILE A CA 1
ATOM 686 C C . ILE A 1 85 ? -1.165 -4.578 -9.784 1.00 93.12 85 ILE A C 1
ATOM 688 O O . ILE A 1 85 ? -1.197 -4.466 -8.561 1.00 93.12 85 ILE A O 1
ATOM 692 N N . SER A 1 86 ? -1.783 -5.571 -10.424 1.00 95.06 86 SER A N 1
ATOM 693 C CA . SER A 1 86 ? -2.562 -6.603 -9.731 1.00 95.06 86 SER A CA 1
ATOM 694 C C . SER A 1 86 ? -1.694 -7.429 -8.784 1.00 95.06 86 SER A C 1
ATOM 696 O O . SER A 1 86 ? -2.088 -7.635 -7.637 1.00 95.06 86 SER A O 1
ATOM 698 N N . VAL A 1 87 ? -0.490 -7.830 -9.212 1.00 94.69 87 VAL A N 1
ATOM 699 C CA . VAL A 1 87 ? 0.480 -8.529 -8.349 1.00 94.69 87 VAL A CA 1
ATOM 700 C C . VAL A 1 87 ? 0.875 -7.650 -7.166 1.00 94.69 87 VAL A C 1
ATOM 702 O O . VAL A 1 87 ? 0.776 -8.078 -6.015 1.00 94.69 87 VAL A O 1
ATOM 705 N N . MET A 1 88 ? 1.287 -6.406 -7.432 1.00 92.31 88 MET A N 1
ATOM 706 C CA . MET A 1 88 ? 1.715 -5.475 -6.384 1.00 92.31 88 MET A CA 1
ATOM 707 C C . MET A 1 88 ? 0.593 -5.176 -5.389 1.00 92.31 88 MET A C 1
ATOM 709 O O . MET A 1 88 ? 0.832 -5.105 -4.185 1.00 92.31 88 MET A O 1
ATOM 713 N N . VAL A 1 89 ? -0.639 -5.013 -5.878 1.00 94.75 89 VAL A N 1
ATOM 714 C CA . VAL A 1 89 ? -1.806 -4.802 -5.025 1.00 94.75 89 VAL A CA 1
ATOM 715 C C . VAL A 1 89 ? -2.069 -6.038 -4.186 1.00 94.75 89 VAL A C 1
ATOM 717 O O . VAL A 1 89 ? -2.184 -5.901 -2.969 1.00 94.75 89 VAL A O 1
ATOM 720 N N . PHE A 1 90 ? -2.118 -7.222 -4.805 1.00 95.25 90 PHE A N 1
ATOM 721 C CA . PHE A 1 90 ? -2.420 -8.467 -4.111 1.00 95.25 90 PHE A CA 1
ATOM 722 C C . PHE A 1 90 ? -1.428 -8.745 -2.990 1.00 95.25 90 PHE A C 1
ATOM 724 O O . PHE A 1 90 ? -1.852 -8.991 -1.870 1.00 95.25 90 PHE A O 1
ATOM 731 N N . VAL A 1 91 ? -0.127 -8.651 -3.256 1.00 91.62 91 VAL A N 1
ATOM 732 C CA . VAL A 1 91 ? 0.914 -8.899 -2.248 1.00 91.62 91 VAL A CA 1
ATOM 733 C C . VAL A 1 91 ? 0.938 -7.786 -1.194 1.00 91.62 91 VAL A C 1
ATOM 735 O O . VAL A 1 91 ? 1.071 -8.055 -0.002 1.00 91.62 91 VAL A O 1
ATOM 738 N N . GLY A 1 92 ? 0.759 -6.529 -1.611 1.00 90.06 92 GLY A N 1
ATOM 739 C CA . GLY A 1 92 ? 0.850 -5.375 -0.720 1.00 90.06 92 GLY A CA 1
ATOM 740 C C . GLY A 1 92 ? -0.297 -5.257 0.287 1.00 90.06 92 GLY A C 1
ATOM 741 O O . GLY A 1 92 ? -0.080 -4.772 1.397 1.00 90.06 92 GLY A O 1
ATOM 742 N N . PHE A 1 93 ? -1.522 -5.683 -0.054 1.00 93.19 93 PHE A N 1
ATOM 743 C CA . PHE A 1 93 ? -2.661 -5.501 0.855 1.00 93.19 93 PHE A CA 1
ATOM 744 C C . PHE A 1 93 ? -2.677 -6.486 2.027 1.00 93.19 93 PHE A C 1
ATOM 746 O O . PHE A 1 93 ? -3.253 -6.143 3.057 1.00 93.19 93 PHE A O 1
ATOM 753 N N . GLY A 1 94 ? -2.077 -7.676 1.910 1.00 93.06 94 GLY A N 1
ATOM 754 C CA . GLY A 1 94 ? -2.205 -8.745 2.908 1.00 93.06 94 GLY A CA 1
ATOM 755 C C . GLY A 1 94 ? -1.743 -8.332 4.302 1.00 93.06 94 GLY A C 1
ATOM 756 O O . GLY A 1 94 ? -2.522 -8.373 5.257 1.00 93.06 94 GLY A O 1
ATOM 757 N N . SER A 1 95 ? -0.499 -7.861 4.414 1.00 92.19 95 SER A N 1
ATOM 758 C CA . SER A 1 95 ? 0.067 -7.403 5.688 1.00 92.19 95 SER A CA 1
ATOM 759 C C . SER A 1 95 ? -0.697 -6.198 6.240 1.00 92.19 95 SER A C 1
ATOM 761 O O . SER A 1 95 ? -1.151 -6.217 7.384 1.00 92.19 95 SER A O 1
ATOM 763 N N . LEU A 1 96 ? -0.914 -5.170 5.416 1.00 95.50 96 LEU A N 1
ATOM 764 C CA . LEU A 1 96 ? -1.593 -3.944 5.829 1.00 95.50 96 LEU A CA 1
ATOM 765 C C . LEU A 1 96 ? -3.026 -4.213 6.315 1.00 95.50 96 LEU A C 1
ATOM 767 O O . LEU A 1 96 ? -3.467 -3.634 7.309 1.00 95.50 96 LEU A O 1
ATOM 771 N N . LEU A 1 97 ? -3.746 -5.120 5.651 1.00 96.56 97 LEU A N 1
ATOM 772 C CA . LEU A 1 97 ? -5.091 -5.526 6.043 1.00 96.56 97 LEU A CA 1
ATOM 773 C C . LEU A 1 97 ? -5.088 -6.187 7.424 1.00 96.56 97 LEU A C 1
ATOM 775 O O . LEU A 1 97 ? -5.962 -5.877 8.237 1.00 96.56 97 LEU A O 1
ATOM 779 N N . LEU A 1 98 ? -4.125 -7.074 7.703 1.00 94.31 98 LEU A N 1
ATOM 780 C CA . LEU A 1 98 ? -3.994 -7.732 9.007 1.00 94.31 98 LEU A CA 1
ATOM 781 C C . LEU A 1 98 ? -3.761 -6.713 10.125 1.00 94.31 98 LEU A C 1
ATOM 783 O O . LEU A 1 98 ? -4.446 -6.781 11.149 1.00 9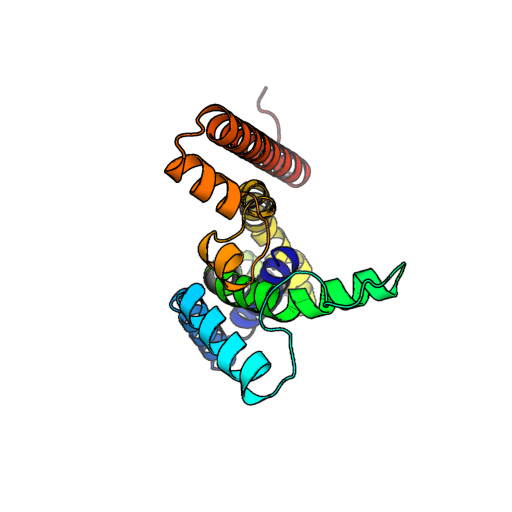4.31 98 LEU A O 1
ATOM 787 N N . TYR A 1 99 ? -2.869 -5.744 9.903 1.00 95.38 99 TYR A N 1
ATOM 788 C CA . TYR A 1 99 ? -2.604 -4.671 10.864 1.00 95.38 99 TYR A CA 1
ATOM 789 C C . TYR A 1 99 ? -3.840 -3.805 11.112 1.00 95.38 99 TYR A C 1
ATOM 791 O O . TYR A 1 99 ? -4.250 -3.634 12.259 1.00 95.38 99 TYR A O 1
ATOM 799 N N . ILE A 1 100 ? -4.496 -3.316 10.054 1.00 97.19 100 ILE A N 1
ATOM 800 C CA . ILE A 1 100 ? -5.704 -2.486 10.180 1.00 97.19 100 ILE A CA 1
ATOM 801 C C . ILE A 1 100 ? -6.817 -3.245 10.903 1.00 97.19 100 ILE A C 1
ATOM 803 O O . ILE A 1 100 ? -7.507 -2.673 11.750 1.00 97.19 100 ILE A O 1
ATOM 807 N N . ARG A 1 101 ? -6.997 -4.533 10.596 1.00 96.00 101 ARG A N 1
ATOM 808 C CA . ARG A 1 101 ? -7.980 -5.383 11.274 1.00 96.00 101 ARG A CA 1
ATOM 809 C C . ARG A 1 101 ? -7.666 -5.505 12.765 1.00 96.00 101 ARG A C 1
ATOM 811 O O . ARG A 1 101 ? -8.579 -5.347 13.572 1.00 96.00 101 ARG A O 1
ATOM 818 N N . SER A 1 102 ? -6.406 -5.763 13.125 1.00 95.88 102 SER A N 1
ATOM 819 C CA . SER A 1 102 ? -5.975 -5.873 14.526 1.00 95.88 102 SER A CA 1
ATOM 820 C C . SER A 1 102 ? -6.239 -4.577 15.288 1.00 95.88 102 SER A C 1
ATOM 822 O O . SER A 1 102 ? -6.958 -4.590 16.281 1.00 95.88 102 SER A O 1
ATOM 824 N N . LEU A 1 103 ? -5.782 -3.444 14.751 1.00 96.62 103 LEU A N 1
ATOM 825 C CA . LEU A 1 103 ? -6.005 -2.130 15.356 1.00 96.62 103 LEU A CA 1
ATOM 826 C C . LEU A 1 103 ? -7.497 -1.814 15.497 1.00 96.62 103 LEU A C 1
ATOM 828 O O . LEU A 1 103 ? -7.941 -1.319 16.529 1.00 96.62 103 LEU A O 1
ATOM 832 N N . THR A 1 104 ? -8.301 -2.147 14.484 1.00 97.25 104 THR A N 1
ATOM 833 C CA . THR A 1 104 ? -9.756 -1.965 14.554 1.00 97.25 104 THR A CA 1
ATOM 834 C C . THR A 1 104 ? -10.369 -2.817 15.665 1.00 97.25 104 THR A C 1
ATOM 836 O O . THR A 1 104 ? -11.264 -2.350 16.365 1.00 97.25 104 THR A O 1
ATOM 839 N N . ARG A 1 105 ? -9.901 -4.057 15.853 1.00 95.62 105 ARG A N 1
ATOM 840 C CA . ARG A 1 105 ? -10.364 -4.929 16.939 1.00 95.62 105 ARG A CA 1
ATOM 841 C C . ARG A 1 105 ? -10.020 -4.366 18.313 1.00 95.62 105 ARG A C 1
ATOM 843 O O . ARG A 1 105 ? -10.871 -4.441 19.194 1.00 95.62 105 ARG A O 1
ATOM 850 N N . ASP A 1 106 ? -8.841 -3.784 18.474 1.00 95.81 106 ASP A N 1
ATOM 851 C CA . ASP A 1 106 ? -8.429 -3.173 19.739 1.00 95.81 106 ASP A CA 1
ATOM 852 C C . ASP A 1 106 ? -9.239 -1.905 20.033 1.00 95.81 106 ASP A C 1
ATOM 854 O O . ASP A 1 106 ? -9.763 -1.747 21.134 1.00 95.81 106 ASP A O 1
ATOM 858 N N . ILE A 1 107 ? -9.478 -1.068 19.018 1.00 96.25 107 ILE A N 1
ATOM 859 C CA . ILE A 1 107 ? -10.376 0.091 19.120 1.00 96.25 107 ILE A CA 1
ATOM 860 C C . ILE A 1 107 ? -11.789 -0.342 19.534 1.00 96.25 107 ILE A C 1
ATOM 862 O O . ILE A 1 107 ? -12.368 0.246 20.443 1.00 96.25 107 ILE A O 1
ATOM 866 N N . LEU A 1 108 ? -12.347 -1.384 18.908 1.00 95.56 108 LEU A N 1
ATOM 867 C CA . LEU A 1 108 ? -13.700 -1.880 19.198 1.00 95.56 108 LEU A CA 1
ATOM 868 C C . LEU A 1 108 ? -13.875 -2.417 20.628 1.00 95.56 108 LEU A C 1
ATOM 870 O O . LEU A 1 108 ? -15.012 -2.491 21.091 1.00 95.56 108 LEU A O 1
ATOM 874 N N . LYS A 1 109 ? -12.788 -2.798 21.309 1.00 95.06 109 LYS A N 1
ATOM 875 C CA . LYS A 1 109 ? -12.802 -3.258 22.709 1.00 95.06 109 LYS A CA 1
ATOM 876 C C . LYS A 1 109 ? -12.752 -2.116 23.729 1.00 95.06 109 LYS A C 1
ATOM 878 O O . LYS A 1 109 ? -12.871 -2.384 24.916 1.00 95.06 109 LYS A O 1
ATOM 883 N N . SER A 1 110 ? -12.550 -0.874 23.294 1.00 95.19 110 SER A N 1
ATOM 884 C CA . SER A 1 110 ? -12.447 0.270 24.205 1.00 95.19 110 SER A CA 1
ATOM 885 C C . SER A 1 110 ? -13.785 0.672 24.843 1.00 95.19 110 SER A C 1
ATOM 887 O O . SER A 1 110 ? -14.852 0.580 24.227 1.00 95.19 110 SER A O 1
ATOM 889 N N . ASP A 1 111 ? -13.713 1.216 26.060 1.00 94.31 111 ASP A N 1
ATOM 890 C CA . ASP A 1 111 ? -14.885 1.639 26.838 1.00 94.31 111 ASP A CA 1
ATOM 891 C C . ASP A 1 111 ? -15.702 2.730 26.135 1.00 94.31 111 ASP A C 1
ATOM 893 O O . ASP A 1 111 ? -16.931 2.725 26.176 1.00 94.31 111 ASP A O 1
ATOM 897 N N . TYR A 1 112 ? -15.058 3.658 25.418 1.00 92.62 112 TYR A N 1
ATOM 898 C CA . TYR A 1 112 ? -15.787 4.713 24.706 1.00 92.62 112 TYR A CA 1
ATOM 899 C C . TYR A 1 112 ? -16.625 4.165 23.541 1.00 92.62 112 TYR A C 1
ATOM 901 O O . TYR A 1 112 ? -17.690 4.714 23.255 1.00 92.62 112 TYR A O 1
ATOM 909 N N . ILE A 1 113 ? -16.193 3.077 22.888 1.00 95.50 113 ILE A N 1
ATOM 910 C CA . ILE A 1 113 ? -17.011 2.374 21.889 1.00 95.50 113 ILE A CA 1
ATOM 911 C C . ILE A 1 113 ? -18.187 1.679 22.573 1.00 95.50 113 ILE A C 1
ATOM 913 O O . ILE A 1 113 ? -19.306 1.738 22.059 1.00 95.50 113 ILE A O 1
ATOM 917 N N . PHE A 1 114 ? -17.958 1.060 23.734 1.00 93.94 114 PHE A N 1
ATOM 918 C CA . PHE A 1 114 ? -19.020 0.445 24.527 1.00 93.94 114 PHE A CA 1
ATOM 919 C C . PHE A 1 114 ? -20.101 1.470 24.906 1.00 93.94 114 PHE A C 1
ATOM 921 O O . PHE A 1 114 ? -21.278 1.264 24.603 1.00 93.94 114 PHE A O 1
ATOM 928 N N . PHE A 1 115 ? -19.712 2.623 25.457 1.00 95.81 115 PHE A N 1
ATOM 929 C CA . PHE A 1 115 ? -20.651 3.698 25.790 1.00 95.81 115 PHE A CA 1
ATOM 930 C C . PHE A 1 115 ? -21.339 4.293 24.555 1.00 95.81 115 PHE A C 1
ATOM 932 O O . PHE A 1 115 ? -22.529 4.602 24.612 1.00 95.81 115 PHE A O 1
ATOM 939 N N . ALA A 1 116 ? -20.635 4.439 23.428 1.00 94.94 116 ALA A N 1
ATOM 940 C CA . ALA A 1 116 ? -21.243 4.908 22.181 1.00 94.94 116 ALA A CA 1
ATOM 941 C C . ALA A 1 116 ? -22.334 3.944 21.684 1.00 94.94 116 ALA A C 1
ATOM 943 O O . ALA A 1 116 ? -23.420 4.384 21.306 1.00 94.94 116 ALA A O 1
ATOM 944 N N . ARG A 1 117 ? -22.087 2.631 21.749 1.00 94.44 117 ARG A N 1
ATOM 945 C CA . ARG A 1 117 ? -23.085 1.605 21.407 1.00 94.44 117 ARG A CA 1
ATOM 946 C C . ARG A 1 117 ? -24.274 1.614 22.361 1.00 94.44 117 ARG A C 1
ATOM 948 O O . ARG A 1 117 ? -25.406 1.552 21.897 1.00 94.44 117 ARG A O 1
ATOM 955 N N . ALA A 1 118 ? -24.037 1.763 23.665 1.00 95.62 118 ALA A N 1
ATOM 956 C CA . ALA A 1 118 ? -25.106 1.871 24.662 1.00 95.62 118 ALA A CA 1
ATOM 957 C C . ALA A 1 118 ? -26.016 3.095 24.432 1.00 95.62 118 ALA A C 1
ATOM 959 O O . ALA A 1 118 ? -27.200 3.054 24.747 1.00 95.62 118 ALA A O 1
ATOM 960 N N . ARG A 1 119 ? -25.482 4.167 23.832 1.00 94.94 119 ARG A N 1
ATOM 961 C CA . ARG A 1 119 ? -26.241 5.361 23.417 1.00 94.94 119 ARG A CA 1
ATOM 962 C C . ARG A 1 119 ? -26.958 5.211 22.067 1.00 94.94 119 ARG A C 1
ATOM 964 O O . ARG A 1 119 ? -27.553 6.176 21.602 1.00 94.94 119 ARG A O 1
ATOM 971 N N . GLY A 1 120 ? -26.890 4.044 21.426 1.00 94.81 120 GLY A N 1
ATOM 972 C CA . GLY A 1 120 ? -27.558 3.780 20.149 1.00 94.81 120 GLY A CA 1
ATOM 973 C C . GLY A 1 120 ? -26.859 4.372 18.921 1.00 94.81 120 GLY A C 1
ATOM 974 O O . GLY A 1 120 ? -27.500 4.550 17.891 1.00 94.81 120 GLY A O 1
ATOM 975 N N . VAL A 1 121 ? -25.559 4.688 18.997 1.00 95.06 121 VAL A N 1
ATOM 976 C CA . VAL A 1 121 ? -24.806 5.190 17.834 1.00 95.06 121 VAL A CA 1
ATOM 977 C C . VAL A 1 121 ? -24.768 4.131 16.730 1.00 95.06 121 VAL A C 1
ATOM 979 O O . VAL A 1 121 ? -24.307 3.009 16.944 1.00 95.06 121 VAL A O 1
ATOM 982 N N . GLU A 1 122 ? -25.198 4.505 15.525 1.00 94.88 122 GLU A N 1
ATOM 983 C CA . GLU A 1 122 ? -25.202 3.613 14.367 1.00 94.88 122 GLU A CA 1
ATOM 984 C C . GLU A 1 122 ? -23.789 3.161 13.959 1.00 94.88 122 GLU A C 1
ATOM 986 O O . GLU A 1 122 ? -22.820 3.921 14.009 1.00 94.88 122 GLU A O 1
ATOM 991 N N . GLU A 1 123 ? -23.667 1.944 13.421 1.00 91.50 123 GLU A N 1
ATOM 992 C CA . GLU A 1 123 ? -22.393 1.365 12.957 1.00 91.50 123 GLU A CA 1
ATOM 993 C C . GLU A 1 123 ? -21.678 2.223 11.888 1.00 91.50 123 GLU A C 1
ATOM 995 O O . GLU A 1 123 ? -20.445 2.274 11.823 1.00 91.50 123 GLU A O 1
ATOM 1000 N N . ALA A 1 124 ? -22.429 2.941 11.043 1.00 93.00 124 ALA A N 1
ATOM 1001 C CA . ALA A 1 124 ? -21.856 3.863 10.060 1.00 93.00 124 ALA A CA 1
ATOM 1002 C C . ALA A 1 124 ? -21.183 5.074 10.726 1.00 93.00 124 ALA A C 1
ATOM 1004 O O . ALA A 1 124 ? -20.087 5.481 10.318 1.00 93.00 124 ALA A O 1
ATOM 1005 N N . GLN A 1 125 ? -21.813 5.608 11.771 1.00 94.25 125 GLN A N 1
ATOM 1006 C CA . GLN A 1 125 ? -21.290 6.709 12.568 1.00 94.25 125 GLN A CA 1
ATOM 1007 C C . GLN A 1 125 ? -20.117 6.247 13.439 1.00 94.25 125 GLN A C 1
ATOM 1009 O O . GLN A 1 125 ? -19.086 6.923 13.471 1.00 94.25 125 GLN A O 1
ATOM 1014 N N . LEU A 1 126 ? -20.210 5.051 14.031 1.00 94.25 126 LEU A N 1
ATOM 1015 C CA . LEU A 1 126 ? -19.128 4.417 14.785 1.00 94.25 126 LEU A CA 1
ATOM 1016 C C . LEU A 1 126 ? -17.848 4.331 13.944 1.00 94.25 126 LEU A C 1
ATOM 1018 O O . LEU A 1 126 ? -16.774 4.777 14.355 1.00 94.25 126 LEU A O 1
ATOM 1022 N N . ARG A 1 127 ? -17.983 3.845 12.704 1.00 94.25 127 ARG A N 1
ATOM 1023 C CA . ARG A 1 127 ? -16.875 3.750 11.751 1.00 94.25 127 ARG A CA 1
ATOM 1024 C C . ARG A 1 127 ? -16.243 5.108 11.451 1.00 94.25 127 ARG A C 1
ATOM 1026 O O . ARG A 1 127 ? -15.022 5.234 11.498 1.00 94.25 127 ARG A O 1
ATOM 1033 N N . LYS A 1 128 ? -17.055 6.108 11.095 1.00 94.38 128 LYS A N 1
ATOM 1034 C CA . LYS A 1 128 ? -16.566 7.407 10.606 1.00 94.38 128 LYS A CA 1
ATOM 1035 C C . LYS A 1 128 ? -15.976 8.277 11.718 1.00 94.38 128 LYS A C 1
ATOM 1037 O O . LYS A 1 128 ? -14.985 8.958 11.469 1.00 94.38 128 LYS A O 1
ATOM 1042 N N . ILE A 1 129 ? -16.589 8.268 12.899 1.00 92.19 129 ILE A N 1
ATOM 1043 C CA . ILE A 1 129 ? -16.266 9.196 13.992 1.00 92.19 129 ILE A CA 1
ATOM 1044 C C . ILE A 1 129 ? -15.281 8.587 14.987 1.00 92.19 129 ILE A C 1
ATOM 1046 O O . ILE A 1 129 ? -14.424 9.303 15.491 1.00 92.19 129 ILE A O 1
ATOM 1050 N N . TYR A 1 130 ? -15.357 7.282 15.246 1.00 93.56 130 TYR A N 1
ATOM 1051 C CA . TYR A 1 130 ? -14.546 6.658 16.291 1.00 93.56 130 TYR A CA 1
ATOM 1052 C C . TYR A 1 130 ? -13.432 5.795 15.705 1.00 93.56 130 TYR A C 1
ATOM 1054 O O . TYR A 1 130 ? -12.274 5.964 16.065 1.00 93.56 130 TYR A O 1
ATOM 1062 N N . ILE A 1 131 ? -13.738 4.909 14.756 1.00 95.38 131 ILE A N 1
ATOM 1063 C CA . ILE A 1 131 ? -12.741 3.947 14.261 1.00 95.38 131 ILE A CA 1
ATOM 1064 C C . ILE A 1 131 ? -11.721 4.614 13.334 1.00 95.38 131 ILE A C 1
ATOM 1066 O O . ILE A 1 131 ? -10.523 4.574 13.604 1.00 95.38 131 ILE A O 1
ATOM 1070 N N . LEU A 1 132 ? -12.173 5.241 12.241 1.00 94.75 132 LEU A N 1
ATOM 1071 C CA . LEU A 1 132 ? -11.259 5.809 11.245 1.00 94.75 132 LEU A CA 1
ATOM 1072 C C . LEU A 1 132 ? -10.305 6.857 11.839 1.00 94.75 132 LEU A C 1
ATOM 1074 O O . LEU A 1 132 ? -9.123 6.786 11.515 1.00 94.75 132 LEU A O 1
ATOM 1078 N N . PRO A 1 133 ? -10.734 7.788 12.716 1.00 93.06 133 PRO A N 1
ATOM 1079 C CA . PRO A 1 133 ? -9.816 8.744 13.330 1.00 93.06 133 PRO A CA 1
ATOM 1080 C C . PRO A 1 133 ? -8.721 8.103 14.185 1.00 93.06 133 PRO A C 1
ATOM 1082 O O . PRO A 1 133 ? -7.590 8.571 14.121 1.00 93.06 133 PRO A O 1
ATOM 1085 N N . ASN A 1 134 ? -9.014 7.008 14.892 1.00 93.19 134 ASN A N 1
ATOM 1086 C CA . ASN A 1 134 ? -8.017 6.270 15.675 1.00 93.19 134 ASN A CA 1
ATOM 1087 C C . ASN A 1 134 ? -7.053 5.443 14.803 1.00 93.19 134 ASN A C 1
ATOM 1089 O O . ASN A 1 134 ? -5.953 5.122 15.238 1.00 93.19 134 ASN A O 1
ATOM 1093 N N . LEU A 1 135 ? -7.424 5.132 13.557 1.00 95.44 135 LEU A N 1
ATOM 1094 C CA . LEU A 1 135 ? -6.538 4.466 12.594 1.00 95.44 135 LEU A CA 1
ATOM 1095 C C . LEU A 1 135 ? -5.650 5.435 11.806 1.00 95.44 135 LEU A C 1
ATOM 1097 O O . LEU A 1 135 ? -4.617 5.016 11.282 1.00 95.44 135 LEU A O 1
ATOM 1101 N N . LYS A 1 136 ? -6.042 6.714 11.694 1.00 93.62 136 LYS A N 1
ATOM 1102 C CA . LYS A 1 136 ? -5.304 7.720 10.911 1.00 93.62 136 LYS A CA 1
ATOM 1103 C C . LYS A 1 136 ? -3.817 7.761 11.257 1.00 93.62 136 LYS A C 1
ATOM 1105 O O . LYS A 1 136 ? -3.051 7.758 10.298 1.00 93.62 136 LYS A O 1
ATOM 1110 N N . PRO A 1 137 ? -3.391 7.757 12.540 1.00 93.38 137 PRO A N 1
ATOM 1111 C CA . PRO A 1 137 ? -1.975 7.865 12.854 1.00 93.38 137 PRO A CA 1
ATOM 1112 C C . PRO A 1 137 ? -1.141 6.763 12.202 1.00 93.38 137 PRO A C 1
ATOM 1114 O O . PRO A 1 137 ? -0.223 7.052 11.444 1.00 93.38 137 PRO A O 1
ATOM 1117 N N . PHE A 1 138 ? -1.555 5.508 12.386 1.00 94.19 138 PHE A N 1
ATOM 1118 C CA . PHE A 1 138 ? -0.910 4.355 11.762 1.00 94.19 138 PHE A CA 1
ATOM 1119 C C . PHE A 1 138 ? -0.899 4.457 10.229 1.00 94.19 138 PHE A C 1
ATOM 1121 O O . PHE A 1 138 ? 0.136 4.253 9.601 1.00 94.19 138 PHE A O 1
ATOM 1128 N N . ILE A 1 139 ? -2.036 4.808 9.618 1.00 94.69 139 ILE A N 1
ATOM 1129 C CA . ILE A 1 139 ? -2.149 4.918 8.155 1.00 94.69 139 ILE A CA 1
ATOM 1130 C C . ILE A 1 139 ? -1.197 5.989 7.605 1.00 94.69 139 ILE A C 1
ATOM 1132 O O . ILE A 1 139 ? -0.539 5.749 6.596 1.00 94.69 139 ILE A O 1
ATOM 1136 N N . ILE A 1 140 ? -1.116 7.149 8.259 1.00 94.06 140 ILE A N 1
ATOM 1137 C CA . ILE A 1 140 ? -0.255 8.264 7.845 1.00 94.06 140 ILE A CA 1
ATOM 1138 C C . ILE A 1 140 ? 1.219 7.870 7.948 1.00 94.06 140 ILE A C 1
ATOM 1140 O O . ILE A 1 140 ? 1.967 8.097 7.001 1.00 94.06 140 ILE A O 1
ATOM 1144 N N . THR A 1 141 ? 1.624 7.225 9.044 1.00 92.94 141 THR A N 1
ATOM 1145 C CA . THR A 1 141 ? 3.006 6.769 9.229 1.00 92.94 141 THR A CA 1
ATOM 1146 C C . THR A 1 141 ? 3.416 5.757 8.161 1.00 92.94 141 THR A C 1
ATOM 1148 O O . THR A 1 141 ? 4.451 5.932 7.523 1.00 92.94 141 THR A O 1
ATOM 1151 N N . ILE A 1 142 ? 2.600 4.726 7.902 1.00 93.75 142 ILE A N 1
ATOM 1152 C CA . ILE A 1 142 ? 2.929 3.731 6.868 1.00 93.75 142 ILE A CA 1
ATOM 1153 C C . ILE A 1 142 ? 2.931 4.368 5.470 1.00 93.75 142 ILE A C 1
ATOM 1155 O O . ILE A 1 142 ? 3.784 4.022 4.657 1.00 93.75 142 ILE A O 1
ATOM 1159 N N . LEU A 1 143 ? 2.034 5.324 5.185 1.00 92.81 143 LEU A N 1
ATOM 1160 C CA . LEU A 1 143 ? 2.067 6.076 3.924 1.00 92.81 143 LEU A CA 1
ATOM 1161 C C . LEU A 1 143 ? 3.377 6.858 3.760 1.00 92.81 143 LEU A C 1
ATOM 1163 O O . LEU A 1 143 ? 3.994 6.770 2.700 1.00 92.81 143 LEU A O 1
ATOM 1167 N N . GLY A 1 144 ? 3.824 7.567 4.799 1.00 92.25 144 GLY A N 1
ATOM 1168 C CA . GLY A 1 144 ? 5.099 8.291 4.787 1.00 92.25 144 GLY A CA 1
ATOM 1169 C C . GLY A 1 144 ? 6.287 7.368 4.522 1.00 92.25 144 GLY A C 1
ATOM 1170 O O . GLY A 1 144 ? 7.074 7.617 3.610 1.00 92.25 144 GLY A O 1
ATOM 1171 N N . LEU A 1 145 ? 6.349 6.240 5.236 1.00 90.88 145 LEU A N 1
ATOM 1172 C CA . LEU A 1 145 ? 7.401 5.230 5.074 1.00 90.88 145 LEU A CA 1
ATOM 1173 C C . LEU A 1 145 ? 7.386 4.540 3.703 1.00 90.88 145 LEU A C 1
ATOM 1175 O O . LEU A 1 145 ? 8.400 3.999 3.273 1.00 90.88 145 LEU A O 1
ATOM 1179 N N . SER A 1 146 ? 6.247 4.545 3.009 1.00 90.31 146 SER A N 1
ATOM 1180 C CA . SER A 1 146 ? 6.096 3.886 1.710 1.00 90.31 146 SER A CA 1
ATOM 1181 C C . SER A 1 146 ? 6.521 4.737 0.506 1.00 90.31 146 SER A C 1
ATOM 1183 O O . SER A 1 146 ? 6.636 4.195 -0.593 1.00 90.31 146 SER A O 1
ATOM 1185 N N . LEU A 1 147 ? 6.802 6.038 0.687 1.00 87.31 147 LEU A N 1
ATOM 1186 C CA . LEU A 1 147 ? 7.190 6.933 -0.415 1.00 87.31 147 LEU A CA 1
ATOM 1187 C C . LEU A 1 147 ? 8.408 6.457 -1.230 1.00 87.31 147 LEU A C 1
ATOM 1189 O O . LEU A 1 147 ? 8.324 6.509 -2.458 1.00 87.31 147 LEU A O 1
ATOM 1193 N N . PRO A 1 148 ? 9.507 5.957 -0.630 1.00 85.06 148 PRO A N 1
ATOM 1194 C CA . PRO A 1 148 ? 10.646 5.456 -1.405 1.00 85.06 148 PRO A CA 1
ATOM 1195 C C . PRO A 1 148 ? 10.267 4.295 -2.337 1.00 85.06 148 PRO A C 1
ATOM 1197 O O . PRO A 1 148 ? 10.801 4.177 -3.436 1.00 85.06 148 PRO A O 1
ATOM 1200 N N . GLY A 1 149 ? 9.291 3.475 -1.933 1.00 83.88 149 GLY A N 1
ATOM 1201 C CA . GLY A 1 149 ? 8.787 2.344 -2.717 1.00 83.88 149 GLY A CA 1
ATOM 1202 C C . GLY A 1 149 ? 7.905 2.730 -3.910 1.00 83.88 149 GLY A C 1
ATOM 1203 O O . GLY A 1 149 ? 7.472 1.857 -4.653 1.00 83.88 149 GLY A O 1
ATOM 1204 N N . ILE A 1 150 ? 7.606 4.019 -4.113 1.00 82.62 150 ILE A N 1
ATOM 1205 C CA . ILE A 1 150 ? 6.952 4.498 -5.346 1.00 82.62 150 ILE A CA 1
ATOM 1206 C C . ILE A 1 150 ? 7.930 4.438 -6.522 1.00 82.62 150 ILE A C 1
ATOM 1208 O O . ILE A 1 150 ? 7.532 4.201 -7.659 1.00 82.62 150 ILE A O 1
ATOM 1212 N N . LEU A 1 151 ? 9.198 4.697 -6.223 1.00 78.81 151 LEU A N 1
ATOM 1213 C CA . LEU A 1 151 ? 10.259 4.925 -7.188 1.00 78.81 151 LEU A CA 1
ATOM 1214 C C . LEU A 1 151 ? 10.958 3.633 -7.622 1.00 78.81 151 LEU A C 1
ATOM 1216 O O . LEU A 1 151 ? 11.357 3.503 -8.777 1.00 78.81 151 LEU A O 1
ATOM 1220 N N . GLY A 1 152 ? 11.064 2.671 -6.711 1.00 67.75 152 GLY A N 1
ATOM 1221 C CA . GLY A 1 152 ? 11.466 1.304 -7.012 1.00 67.75 152 GLY A CA 1
ATOM 1222 C C . GLY A 1 152 ? 10.371 0.352 -6.565 1.00 67.75 152 GLY A C 1
ATOM 1223 O O . GLY A 1 152 ? 9.977 0.361 -5.398 1.00 67.75 152 GLY A O 1
ATOM 1224 N N . GLY A 1 153 ? 9.877 -0.462 -7.494 1.00 71.81 153 GLY A N 1
ATOM 1225 C CA . GLY A 1 153 ? 9.031 -1.592 -7.170 1.00 71.81 153 GLY A CA 1
ATOM 1226 C C . GLY A 1 153 ? 9.869 -2.766 -6.670 1.00 71.81 153 GLY A C 1
ATOM 1227 O O . GLY A 1 153 ? 10.915 -2.632 -6.035 1.00 71.81 153 GLY A O 1
ATOM 1228 N N . SER A 1 154 ? 9.403 -3.971 -6.973 1.00 82.19 154 SER A N 1
ATOM 1229 C CA . SER A 1 154 ? 10.232 -5.158 -6.812 1.00 82.19 154 SER A CA 1
ATOM 1230 C C . SER A 1 154 ? 11.091 -5.320 -8.060 1.00 82.19 154 SER A C 1
ATOM 1232 O O . SER A 1 154 ? 10.530 -5.506 -9.136 1.00 82.19 154 SER A O 1
ATOM 1234 N N . VAL A 1 155 ? 12.421 -5.340 -7.905 1.00 89.06 155 VAL A N 1
ATOM 1235 C CA . VAL A 1 155 ? 13.387 -5.622 -8.992 1.00 89.06 155 VAL A CA 1
ATOM 1236 C C . VAL A 1 155 ? 12.967 -6.839 -9.817 1.00 89.06 155 VAL A C 1
ATOM 1238 O O . VAL A 1 155 ? 13.025 -6.836 -11.041 1.00 89.06 155 VAL A O 1
ATOM 1241 N N . ILE A 1 156 ? 12.481 -7.882 -9.140 1.00 90.19 156 ILE A N 1
ATOM 1242 C CA . ILE A 1 156 ? 12.048 -9.121 -9.786 1.00 90.19 156 ILE A CA 1
ATOM 1243 C C . ILE A 1 156 ? 10.795 -8.891 -10.641 1.00 90.19 156 ILE A C 1
ATOM 1245 O O . ILE A 1 156 ? 10.701 -9.429 -11.738 1.00 90.19 156 ILE A O 1
ATOM 1249 N N . LEU A 1 157 ? 9.832 -8.093 -10.168 1.00 91.44 157 LEU A N 1
ATOM 1250 C CA . LEU A 1 157 ? 8.637 -7.772 -10.955 1.00 91.44 157 LEU A CA 1
ATOM 1251 C C . LEU A 1 157 ? 8.963 -6.857 -12.135 1.00 91.44 157 LEU A C 1
ATOM 1253 O O . LEU A 1 157 ? 8.430 -7.071 -13.218 1.00 91.44 157 LEU A O 1
ATOM 1257 N N . GLU A 1 158 ? 9.847 -5.881 -11.936 1.00 91.88 158 GLU A N 1
ATOM 1258 C CA . GLU A 1 158 ? 10.361 -5.018 -13.004 1.00 91.88 158 GLU A CA 1
ATOM 1259 C C . GLU A 1 158 ? 11.024 -5.858 -14.103 1.00 91.88 158 GLU A C 1
ATOM 1261 O O . GLU A 1 158 ? 10.700 -5.702 -15.277 1.00 91.88 158 GLU A O 1
ATOM 1266 N N . GLN A 1 159 ? 11.834 -6.850 -13.727 1.00 91.94 159 GLN A N 1
ATOM 1267 C CA . GLN A 1 159 ? 12.439 -7.785 -14.673 1.00 91.94 159 GLN A CA 1
ATOM 1268 C C . GLN A 1 159 ? 11.410 -8.680 -15.387 1.00 91.94 159 GLN A C 1
ATOM 1270 O O . GLN A 1 159 ? 11.489 -8.836 -16.604 1.00 91.94 159 GLN A O 1
ATOM 1275 N N . ILE A 1 160 ? 10.457 -9.279 -14.656 1.00 92.75 160 ILE A N 1
ATOM 1276 C CA . ILE A 1 160 ? 9.447 -10.195 -15.230 1.00 92.75 160 ILE A CA 1
ATOM 1277 C C . ILE A 1 160 ? 8.566 -9.471 -16.247 1.00 92.75 160 ILE A C 1
ATOM 1279 O O . ILE A 1 160 ? 8.305 -10.003 -17.322 1.00 92.75 160 ILE A O 1
ATOM 1283 N N . PHE A 1 161 ? 8.116 -8.263 -15.916 1.00 92.62 161 PHE A N 1
ATOM 1284 C CA . PHE A 1 161 ? 7.245 -7.482 -16.789 1.00 92.62 161 PHE A CA 1
ATOM 1285 C C . PHE A 1 161 ? 8.014 -6.583 -17.764 1.00 92.62 161 PHE A C 1
ATOM 1287 O O . PHE A 1 161 ? 7.375 -5.909 -18.563 1.00 92.62 161 PHE A O 1
ATOM 1294 N N . SER A 1 162 ? 9.353 -6.589 -17.743 1.00 91.81 162 SER A N 1
ATOM 1295 C CA . SER A 1 162 ? 10.206 -5.720 -18.575 1.00 91.81 162 SER A CA 1
ATOM 1296 C C . SER A 1 162 ? 9.838 -4.238 -18.437 1.00 91.81 162 SER A C 1
ATOM 1298 O O . SER A 1 162 ? 9.555 -3.553 -19.415 1.00 91.81 162 SER A O 1
ATOM 1300 N N . ILE A 1 163 ? 9.778 -3.776 -17.188 1.00 89.69 163 ILE A N 1
ATOM 1301 C CA . ILE A 1 163 ? 9.513 -2.386 -16.818 1.00 89.69 163 ILE A CA 1
ATOM 1302 C C . ILE A 1 163 ? 10.821 -1.778 -16.322 1.00 89.69 163 ILE A C 1
ATOM 1304 O O . ILE A 1 163 ? 11.401 -2.272 -15.354 1.00 89.69 163 ILE A O 1
ATOM 1308 N N . ASP A 1 164 ? 11.241 -0.676 -16.938 1.00 87.50 164 ASP A N 1
ATOM 1309 C CA . ASP A 1 164 ? 12.454 0.053 -16.561 1.00 87.50 164 ASP A CA 1
ATOM 1310 C C . ASP A 1 164 ? 12.224 0.892 -15.296 1.00 87.50 164 ASP A C 1
ATOM 1312 O O . ASP A 1 164 ? 11.977 2.098 -15.334 1.00 87.50 164 ASP A O 1
ATOM 1316 N N . GLY A 1 165 ? 12.258 0.223 -14.144 1.00 90.12 165 GLY A N 1
ATOM 1317 C CA . GLY A 1 165 ? 12.205 0.862 -12.835 1.00 90.12 165 GLY A CA 1
ATOM 1318 C C . GLY A 1 165 ? 13.589 1.108 -12.237 1.00 90.12 165 GLY A C 1
ATOM 1319 O O . GLY A 1 165 ? 14.607 0.560 -12.671 1.00 90.12 165 GLY A O 1
ATOM 1320 N N . MET A 1 166 ? 13.641 1.924 -11.179 1.00 91.56 166 MET A N 1
ATOM 1321 C CA . MET A 1 166 ? 14.910 2.175 -10.490 1.00 91.56 166 MET A CA 1
ATOM 1322 C C . MET A 1 166 ? 15.416 0.978 -9.688 1.00 91.56 166 MET A C 1
ATOM 1324 O O . MET A 1 166 ? 16.603 0.930 -9.374 1.00 91.56 166 MET A O 1
ATOM 1328 N N . GLY A 1 167 ? 14.558 0.008 -9.365 1.00 91.00 167 GLY A N 1
ATOM 1329 C CA . GLY A 1 167 ? 14.997 -1.231 -8.734 1.00 91.00 167 GLY A CA 1
ATOM 1330 C C . GLY A 1 167 ? 15.874 -2.056 -9.680 1.00 91.00 167 GLY A C 1
ATOM 1331 O O . GLY A 1 167 ? 16.958 -2.503 -9.301 1.00 91.00 167 GLY A O 1
ATOM 1332 N N . LEU A 1 168 ? 15.424 -2.215 -10.922 1.00 92.25 168 LEU A N 1
ATOM 1333 C CA . LEU A 1 168 ? 16.152 -2.875 -11.995 1.00 92.25 168 LEU A CA 1
ATOM 1334 C C . LEU A 1 168 ? 17.430 -2.115 -12.345 1.00 92.25 168 LEU A C 1
ATOM 1336 O O . LEU A 1 168 ? 18.489 -2.735 -12.421 1.00 92.25 168 LEU A O 1
ATOM 1340 N N . LEU A 1 169 ? 17.357 -0.784 -12.454 1.00 93.88 169 LEU A N 1
ATOM 1341 C CA . LEU A 1 169 ? 18.534 0.057 -12.677 1.00 93.88 169 LEU A CA 1
ATOM 1342 C C . LEU A 1 169 ? 19.578 -0.133 -11.568 1.00 93.88 169 LEU A C 1
ATOM 1344 O O . LEU A 1 169 ? 20.745 -0.377 -11.858 1.00 93.88 169 LEU A O 1
ATOM 1348 N N . PHE A 1 170 ? 19.161 -0.103 -10.298 1.00 93.38 170 PHE A N 1
ATOM 1349 C CA . PHE A 1 170 ? 20.050 -0.349 -9.162 1.00 93.38 170 PHE A CA 1
ATOM 1350 C C . PHE A 1 170 ? 20.723 -1.723 -9.252 1.00 93.38 170 PHE A C 1
ATOM 1352 O O . PHE A 1 170 ? 21.931 -1.837 -9.045 1.00 93.38 170 PHE A O 1
ATOM 1359 N N . TYR A 1 171 ? 19.954 -2.768 -9.575 1.00 93.50 171 TYR A N 1
ATOM 1360 C CA . TYR A 1 171 ? 20.477 -4.126 -9.715 1.00 93.50 171 TYR A CA 1
ATOM 1361 C C . TYR A 1 171 ? 21.506 -4.236 -10.845 1.00 93.50 171 TYR A C 1
ATOM 1363 O O . TYR A 1 171 ? 22.585 -4.794 -10.646 1.00 93.50 171 TYR A O 1
ATOM 1371 N N . GLN A 1 172 ? 21.208 -3.659 -12.009 1.00 95.12 172 GLN A N 1
ATOM 1372 C CA . GLN A 1 172 ? 22.122 -3.639 -13.149 1.00 95.12 172 GLN A CA 1
ATOM 1373 C C . GLN A 1 172 ? 23.408 -2.866 -12.828 1.00 95.12 172 GLN A C 1
ATOM 1375 O O . GLN A 1 172 ? 24.500 -3.379 -13.071 1.00 95.12 172 GLN A O 1
ATOM 1380 N N . SER A 1 173 ? 23.297 -1.688 -12.205 1.00 96.06 173 SER A N 1
ATOM 1381 C CA . SER A 1 173 ? 24.448 -0.891 -11.768 1.00 96.06 173 SER A CA 1
ATOM 1382 C C . SER A 1 173 ? 25.297 -1.609 -10.719 1.00 96.06 173 SER A C 1
ATOM 1384 O O . SER A 1 173 ? 26.523 -1.516 -10.746 1.00 96.06 173 SER A O 1
ATOM 1386 N N . ALA A 1 174 ? 24.680 -2.375 -9.815 1.00 94.94 174 ALA A N 1
ATOM 1387 C CA . ALA A 1 174 ? 25.406 -3.196 -8.847 1.00 94.94 174 ALA A CA 1
ATOM 1388 C C . ALA A 1 174 ? 26.244 -4.288 -9.529 1.00 94.94 174 ALA A C 1
ATOM 1390 O O . ALA A 1 174 ? 27.395 -4.507 -9.146 1.00 94.94 174 ALA A O 1
ATOM 1391 N N . LEU A 1 175 ? 25.704 -4.938 -10.566 1.00 96.75 175 LEU A N 1
ATOM 1392 C CA . LEU A 1 175 ? 26.433 -5.942 -11.345 1.00 96.75 175 LEU A CA 1
ATOM 1393 C C . LEU A 1 175 ? 27.577 -5.331 -12.162 1.00 96.75 175 LEU A C 1
ATOM 1395 O O . LEU A 1 175 ? 28.663 -5.910 -12.215 1.00 96.75 175 LEU A O 1
ATOM 1399 N N . SER A 1 176 ? 27.361 -4.157 -12.762 1.00 97.31 176 SER A N 1
ATOM 1400 C CA . SER A 1 176 ? 28.384 -3.440 -13.534 1.00 97.31 176 SER A CA 1
ATOM 1401 C C . SER A 1 176 ? 29.366 -2.638 -12.670 1.00 97.31 176 SER A C 1
ATOM 1403 O O . SER A 1 176 ? 30.329 -2.085 -13.199 1.00 97.31 176 SER A O 1
ATOM 1405 N N . ARG A 1 177 ? 29.164 -2.608 -11.344 1.00 96.62 177 ARG A N 1
ATOM 1406 C CA . ARG A 1 177 ? 29.929 -1.800 -10.376 1.00 96.62 177 ARG A CA 1
ATOM 1407 C C . ARG A 1 177 ? 29.911 -0.301 -10.700 1.00 96.62 177 ARG A C 1
ATOM 1409 O O . ARG A 1 177 ? 30.881 0.411 -10.437 1.00 96.62 177 ARG A O 1
ATOM 1416 N N . ASP A 1 178 ? 28.798 0.183 -11.237 1.00 97.19 178 ASP A N 1
ATOM 1417 C CA . ASP A 1 178 ? 28.553 1.603 -11.477 1.00 97.19 178 ASP A CA 1
ATOM 1418 C C . ASP A 1 178 ? 28.153 2.298 -10.165 1.00 97.19 178 ASP A C 1
ATOM 1420 O O . ASP A 1 178 ? 26.981 2.540 -9.863 1.00 97.19 178 ASP A O 1
ATOM 1424 N N . TYR A 1 179 ? 29.161 2.570 -9.332 1.00 96.44 179 TYR A N 1
ATOM 1425 C CA . TYR A 1 179 ? 28.974 3.229 -8.041 1.00 96.44 179 TYR A CA 1
ATOM 1426 C C . TYR A 1 179 ? 28.309 4.611 -8.143 1.00 96.44 179 TYR A C 1
ATOM 1428 O O . TYR A 1 179 ? 27.458 4.887 -7.296 1.00 96.44 179 TYR A O 1
ATOM 1436 N N . PRO A 1 180 ? 28.627 5.479 -9.128 1.00 97.88 180 PRO A N 1
ATOM 1437 C CA . PRO A 1 180 ? 27.921 6.747 -9.294 1.00 97.88 180 PRO A CA 1
ATOM 1438 C C . PRO A 1 180 ? 26.398 6.594 -9.395 1.00 97.88 180 PRO A C 1
ATOM 1440 O O . PRO A 1 180 ? 25.675 7.284 -8.673 1.00 97.88 180 PRO A O 1
ATOM 1443 N N . VAL A 1 181 ? 25.903 5.666 -10.223 1.00 96.56 181 VAL A N 1
ATOM 1444 C CA . VAL A 1 181 ? 24.453 5.449 -10.381 1.00 96.56 181 VAL A CA 1
ATOM 1445 C C . VAL A 1 181 ? 23.835 4.880 -9.105 1.00 96.56 181 VAL A C 1
ATOM 1447 O O . VAL A 1 181 ? 22.808 5.382 -8.646 1.00 96.56 181 VAL A O 1
ATOM 1450 N N . ILE A 1 182 ? 24.489 3.898 -8.475 1.00 95.88 182 ILE A N 1
ATOM 1451 C CA . ILE A 1 182 ? 24.053 3.332 -7.186 1.00 95.88 182 ILE A CA 1
ATOM 1452 C C . ILE A 1 182 ? 23.901 4.440 -6.138 1.00 95.88 182 ILE A C 1
ATOM 1454 O O . ILE A 1 182 ? 22.864 4.537 -5.481 1.00 95.88 182 ILE A O 1
ATOM 1458 N N . MET A 1 183 ? 24.911 5.303 -6.002 1.00 96.69 183 MET A N 1
ATOM 1459 C CA . MET A 1 183 ? 24.893 6.409 -5.044 1.00 96.69 183 MET A CA 1
ATOM 1460 C C . MET A 1 183 ? 23.788 7.419 -5.365 1.00 96.69 183 MET A C 1
ATOM 1462 O O . MET A 1 183 ? 23.112 7.879 -4.446 1.00 96.69 183 MET A O 1
ATOM 1466 N N . GLY A 1 184 ? 23.546 7.719 -6.644 1.00 95.88 184 GLY A N 1
ATOM 1467 C CA . GLY A 1 184 ? 22.434 8.573 -7.068 1.00 95.88 184 GLY A CA 1
ATOM 1468 C C . GLY A 1 184 ? 21.072 8.022 -6.638 1.00 95.88 184 GLY A C 1
ATOM 1469 O O . GLY A 1 184 ? 20.281 8.739 -6.022 1.00 95.88 184 GLY A O 1
ATOM 1470 N N . ILE A 1 185 ? 20.825 6.730 -6.877 1.00 93.69 185 ILE A N 1
ATOM 1471 C CA . ILE A 1 185 ? 19.580 6.055 -6.475 1.00 93.69 185 ILE A CA 1
ATOM 1472 C C . ILE A 1 185 ? 19.424 6.061 -4.948 1.00 93.69 185 ILE A C 1
ATOM 1474 O O . ILE A 1 185 ? 18.344 6.368 -4.437 1.00 93.69 185 ILE A O 1
ATOM 1478 N N . LEU A 1 186 ? 20.501 5.780 -4.204 1.00 93.19 186 LEU A N 1
ATOM 1479 C CA . LEU A 1 186 ? 20.485 5.791 -2.738 1.00 93.19 186 LEU A CA 1
ATOM 1480 C C . LEU A 1 186 ? 20.192 7.183 -2.166 1.00 93.19 186 LEU A C 1
ATOM 1482 O O . LEU A 1 186 ? 19.417 7.291 -1.216 1.00 93.19 186 LEU A O 1
ATOM 1486 N N . ILE A 1 187 ? 20.757 8.246 -2.745 1.00 95.81 187 ILE A N 1
ATOM 1487 C CA . ILE A 1 187 ? 20.490 9.631 -2.327 1.00 95.81 187 ILE A CA 1
ATOM 1488 C C . ILE A 1 187 ? 19.017 9.984 -2.549 1.00 95.81 187 ILE A C 1
ATOM 1490 O O . ILE A 1 187 ? 18.379 10.529 -1.647 1.00 95.81 187 ILE A O 1
ATOM 1494 N N . ILE A 1 188 ? 18.456 9.638 -3.711 1.00 94.50 188 ILE A N 1
ATOM 1495 C CA . ILE A 1 188 ? 17.034 9.864 -4.008 1.00 94.50 188 ILE A CA 1
ATOM 1496 C C . ILE A 1 188 ? 16.152 9.092 -3.015 1.00 94.50 188 ILE A C 1
ATOM 1498 O O . ILE A 1 188 ? 15.208 9.655 -2.457 1.00 94.50 188 ILE A O 1
ATOM 1502 N N . GLY A 1 189 ? 16.479 7.824 -2.743 1.00 93.31 189 GLY A N 1
ATOM 1503 C CA . GLY A 1 189 ? 15.761 7.003 -1.767 1.00 93.31 189 GLY A CA 1
ATOM 1504 C C . GLY A 1 189 ? 15.815 7.581 -0.351 1.00 93.31 189 GLY A C 1
ATOM 1505 O O . GLY A 1 189 ? 14.784 7.681 0.320 1.00 93.31 189 GLY A O 1
ATOM 1506 N N . ALA A 1 190 ? 16.993 8.023 0.096 1.00 94.06 190 ALA A N 1
ATOM 1507 C CA . ALA A 1 190 ? 17.176 8.660 1.399 1.00 94.06 190 ALA A CA 1
ATOM 1508 C C . ALA A 1 190 ? 16.395 9.978 1.503 1.00 94.06 190 ALA A C 1
ATOM 1510 O O . ALA A 1 190 ? 15.693 10.202 2.491 1.00 94.06 190 ALA A O 1
ATOM 1511 N N . PHE A 1 191 ? 16.450 10.815 0.464 1.00 95.38 191 PHE A N 1
ATOM 1512 C CA . PHE A 1 191 ? 15.693 12.061 0.397 1.00 95.38 191 PHE A CA 1
ATOM 1513 C C . PHE A 1 191 ? 14.185 11.814 0.504 1.00 95.38 191 PHE A C 1
ATOM 1515 O O . PHE A 1 191 ? 13.519 12.454 1.314 1.00 95.38 191 PHE A O 1
ATOM 1522 N N . LEU A 1 192 ? 13.643 10.848 -0.243 1.00 94.56 192 LEU A N 1
ATOM 1523 C CA . LEU A 1 192 ? 12.218 10.508 -0.173 1.00 94.56 192 LEU A CA 1
ATOM 1524 C C . LEU A 1 192 ? 11.809 9.895 1.156 1.00 94.56 192 LEU A C 1
ATOM 1526 O O . LEU A 1 192 ? 10.687 10.119 1.602 1.00 94.56 192 LEU A O 1
ATOM 1530 N N . THR A 1 193 ? 12.707 9.146 1.794 1.00 93.38 193 THR A N 1
ATOM 1531 C CA . THR A 1 193 ? 12.469 8.600 3.133 1.00 93.38 193 THR A CA 1
ATOM 1532 C C . THR A 1 193 ? 12.328 9.736 4.140 1.00 93.38 193 THR A C 1
ATOM 1534 O O . THR A 1 193 ? 11.349 9.788 4.883 1.00 93.38 193 THR A O 1
ATOM 1537 N N . LEU A 1 194 ? 13.267 10.689 4.133 1.00 95.69 194 LEU A N 1
ATOM 1538 C CA . LEU A 1 194 ? 13.202 11.869 4.996 1.00 95.69 194 LEU A CA 1
ATOM 1539 C C . LEU A 1 194 ? 11.969 12.719 4.689 1.00 95.69 194 LEU A C 1
ATOM 1541 O O . LEU A 1 194 ? 11.247 13.093 5.608 1.00 95.69 194 LEU A O 1
ATOM 1545 N N . LEU A 1 195 ? 11.690 12.974 3.409 1.00 95.94 195 LEU A N 1
ATOM 1546 C CA . LEU A 1 195 ? 10.516 13.726 2.981 1.00 95.94 195 LEU A CA 1
ATOM 1547 C C . LEU A 1 195 ? 9.222 13.051 3.452 1.00 95.94 195 LEU A C 1
ATOM 1549 O O . LEU A 1 195 ? 8.343 13.721 3.984 1.00 95.94 195 LEU A O 1
ATOM 1553 N N . GLY A 1 196 ? 9.112 11.731 3.299 1.00 94.50 196 GLY A N 1
ATOM 1554 C CA . GLY A 1 196 ? 7.951 10.954 3.729 1.00 94.50 196 GLY A CA 1
ATOM 1555 C C . GLY A 1 196 ? 7.728 10.989 5.230 1.00 94.50 196 GLY A C 1
ATOM 1556 O O . GLY A 1 196 ? 6.595 11.197 5.664 1.00 94.50 196 GLY A O 1
ATOM 1557 N N . ASN A 1 197 ? 8.800 10.870 6.013 1.00 93.94 197 ASN A N 1
ATOM 1558 C CA . ASN A 1 197 ? 8.739 10.998 7.467 1.00 93.94 197 ASN A CA 1
ATOM 1559 C C . ASN A 1 197 ? 8.314 12.409 7.885 1.00 93.94 197 ASN A C 1
ATOM 1561 O O . ASN A 1 197 ? 7.351 12.555 8.630 1.00 93.94 197 ASN A O 1
ATOM 1565 N N . VAL A 1 198 ? 8.949 13.451 7.337 1.00 94.88 198 VAL A N 1
ATOM 1566 C CA . VAL A 1 198 ? 8.608 14.849 7.646 1.00 94.88 198 VA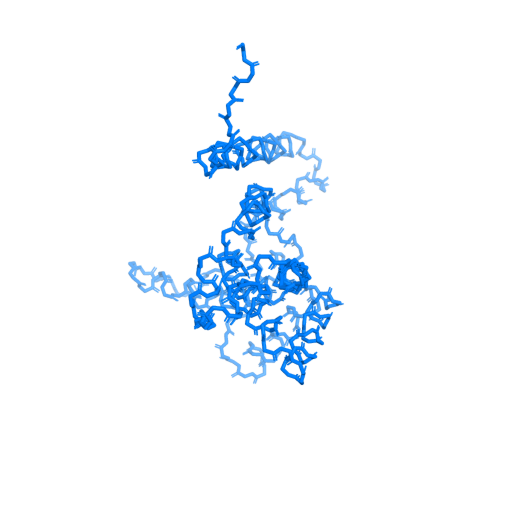L A CA 1
ATOM 1567 C C . VAL A 1 198 ? 7.155 15.155 7.282 1.00 94.88 198 VAL A C 1
ATOM 1569 O O . VAL A 1 198 ? 6.433 15.757 8.073 1.00 94.88 198 VAL A O 1
ATOM 1572 N N . VAL A 1 199 ? 6.691 14.722 6.107 1.00 94.88 199 VAL A N 1
ATOM 1573 C CA . VAL A 1 199 ? 5.293 14.908 5.694 1.00 94.88 199 VAL A CA 1
ATOM 1574 C C . VAL A 1 199 ? 4.346 14.165 6.636 1.00 94.88 199 VAL A C 1
ATOM 1576 O O . VAL A 1 199 ? 3.338 14.742 7.046 1.00 94.88 199 VAL A O 1
ATOM 1579 N N . ALA A 1 200 ? 4.655 12.920 7.007 1.00 93.75 200 ALA A N 1
ATOM 1580 C CA . ALA A 1 200 ? 3.846 12.164 7.955 1.00 93.75 200 ALA A CA 1
ATOM 1581 C C . ALA A 1 200 ? 3.763 12.881 9.309 1.00 93.75 200 ALA A C 1
ATOM 1583 O O . ALA A 1 200 ? 2.657 13.122 9.791 1.00 93.75 200 ALA A O 1
ATOM 1584 N N . ASP A 1 201 ? 4.894 13.305 9.867 1.00 93.06 201 ASP A N 1
ATOM 1585 C CA . ASP A 1 201 ? 4.959 14.001 11.151 1.00 93.06 201 ASP A CA 1
ATOM 1586 C C . ASP A 1 201 ? 4.185 15.322 11.119 1.00 93.06 201 ASP A C 1
ATOM 1588 O O . ASP A 1 201 ? 3.361 15.572 11.996 1.00 93.06 201 ASP A O 1
ATOM 1592 N N . LEU A 1 202 ? 4.342 16.140 10.074 1.00 93.44 202 LEU A N 1
ATOM 1593 C CA . LEU A 1 202 ? 3.584 17.389 9.917 1.00 93.44 202 LEU A CA 1
ATOM 1594 C C . LEU A 1 202 ? 2.070 17.149 9.842 1.00 93.44 202 LEU A C 1
ATOM 1596 O O . LEU A 1 202 ? 1.282 17.897 10.430 1.00 93.44 202 LEU A O 1
ATOM 1600 N N . VAL A 1 203 ? 1.641 16.103 9.133 1.00 92.88 203 VAL A N 1
ATOM 1601 C CA . VAL A 1 203 ? 0.222 15.737 9.043 1.00 92.88 203 VAL A CA 1
ATOM 1602 C C . VAL A 1 203 ? -0.291 15.229 10.393 1.00 92.88 203 VAL A C 1
ATOM 1604 O O . VAL A 1 203 ? -1.389 15.609 10.804 1.00 92.88 203 VAL A O 1
ATOM 1607 N N . LEU A 1 204 ? 0.494 14.421 11.109 1.00 90.94 204 LEU A N 1
ATOM 1608 C CA . LEU A 1 204 ? 0.162 13.944 12.452 1.00 90.94 204 LEU A CA 1
ATOM 1609 C C . LEU A 1 204 ? 0.047 15.101 13.447 1.00 90.94 204 LEU A C 1
ATOM 1611 O O . LEU A 1 204 ? -0.936 15.159 14.184 1.00 90.94 204 LEU A O 1
ATOM 1615 N N . LEU A 1 205 ? 0.985 16.050 13.419 1.00 89.75 205 LEU A N 1
ATOM 1616 C CA . LEU A 1 205 ? 0.965 17.265 14.235 1.00 89.75 205 LEU A CA 1
ATOM 1617 C C . LEU A 1 205 ? -0.302 18.084 13.989 1.00 89.75 205 LEU A C 1
ATOM 1619 O O . LEU A 1 205 ? -0.966 18.493 14.936 1.00 89.75 205 LEU A O 1
ATOM 1623 N N . LYS A 1 206 ? -0.685 18.267 12.721 1.00 89.06 206 LYS A N 1
ATOM 1624 C CA . LYS A 1 206 ? -1.901 19.003 12.354 1.00 89.06 206 LYS A CA 1
ATOM 1625 C C . LYS A 1 206 ? -3.186 18.300 12.801 1.00 89.06 206 LYS A C 1
ATOM 1627 O O . LYS A 1 206 ? -4.183 18.963 13.073 1.00 89.06 206 LYS A O 1
ATOM 1632 N N . ILE A 1 207 ? -3.194 16.967 12.817 1.00 85.81 207 ILE A N 1
ATOM 1633 C CA . ILE A 1 207 ? -4.370 16.171 13.192 1.00 85.81 207 ILE A CA 1
ATOM 1634 C C . ILE A 1 207 ? -4.453 15.968 14.708 1.00 85.81 207 ILE A C 1
ATOM 1636 O O . ILE A 1 207 ? -5.553 15.735 15.203 1.00 85.81 207 ILE A O 1
ATOM 1640 N N . ASN A 1 208 ? -3.341 16.055 15.443 1.00 77.81 208 ASN A N 1
ATOM 1641 C CA . ASN A 1 208 ? -3.308 15.846 16.886 1.00 77.81 208 ASN A CA 1
ATOM 1642 C C . ASN A 1 208 ? -3.889 17.062 17.642 1.00 77.81 208 ASN A C 1
ATOM 1644 O O . ASN A 1 208 ? -3.233 18.100 17.728 1.00 77.81 208 ASN A O 1
ATOM 1648 N N . PRO A 1 209 ? -5.078 16.945 18.265 1.00 63.41 209 PRO A N 1
ATOM 1649 C CA . PRO A 1 209 ? -5.691 18.050 18.999 1.00 63.41 209 PRO A CA 1
ATOM 1650 C C . PRO A 1 209 ? -5.006 18.342 20.347 1.00 63.41 209 PRO A C 1
ATOM 1652 O O . PRO A 1 209 ? -5.290 19.370 20.957 1.00 63.41 209 PRO A O 1
ATOM 1655 N N . HIS A 1 210 ? -4.114 17.461 20.820 1.00 60.41 210 HIS A N 1
ATOM 1656 C CA . HIS A 1 210 ? -3.421 17.578 22.109 1.00 60.41 210 HIS A CA 1
ATOM 1657 C C . HIS A 1 210 ? -1.957 18.009 21.981 1.00 60.41 210 HIS A C 1
ATOM 1659 O O . HIS A 1 210 ? -1.239 17.979 22.979 1.00 60.41 210 HIS A O 1
ATOM 1665 N N . TYR A 1 211 ? -1.494 18.414 20.792 1.00 52.78 211 TYR A N 1
ATOM 1666 C CA . TYR A 1 211 ? -0.140 18.946 20.627 1.00 52.78 211 TYR A CA 1
ATOM 1667 C C . TYR A 1 211 ? -0.046 20.361 21.224 1.00 52.78 211 TYR A C 1
ATOM 1669 O O . TYR A 1 211 ? 0.046 21.366 20.523 1.00 52.78 211 TYR A O 1
ATOM 1677 N N . ARG A 1 212 ? -0.117 20.451 22.556 1.00 43.56 212 ARG A N 1
ATOM 1678 C CA . ARG A 1 212 ? 0.418 21.588 23.296 1.00 43.56 212 ARG A CA 1
ATOM 1679 C C . ARG A 1 212 ? 1.918 21.371 23.360 1.00 43.56 212 ARG A C 1
ATOM 1681 O O . ARG A 1 212 ? 2.383 20.462 24.039 1.00 43.56 212 ARG A O 1
ATOM 1688 N N . ILE A 1 213 ? 2.644 22.198 22.619 1.00 48.81 213 ILE A N 1
ATOM 1689 C CA . ILE A 1 213 ? 4.077 22.387 22.802 1.00 48.81 213 ILE A CA 1
ATOM 1690 C C . ILE A 1 213 ? 4.257 22.722 24.286 1.00 48.81 213 ILE A C 1
ATOM 1692 O O . ILE A 1 213 ? 3.779 23.757 24.748 1.00 48.81 213 ILE A O 1
ATOM 1696 N N . SER A 1 214 ? 4.845 21.804 25.053 1.00 43.00 214 SER A N 1
ATOM 1697 C CA . SER A 1 214 ? 5.348 22.120 26.383 1.00 43.00 214 SER A CA 1
ATOM 1698 C C . SER A 1 214 ? 6.596 22.978 26.182 1.00 43.00 214 SER A C 1
ATOM 1700 O O . SER A 1 214 ? 7.708 22.462 26.076 1.00 43.00 214 SER A O 1
ATOM 1702 N N . THR A 1 215 ? 6.374 24.274 26.022 1.00 38.16 215 THR A N 1
ATOM 1703 C CA . THR A 1 215 ? 7.375 25.328 26.205 1.00 38.16 215 THR A CA 1
ATOM 1704 C C . THR A 1 215 ? 7.028 26.083 27.464 1.00 38.16 215 THR A C 1
ATOM 1706 O O . THR A 1 215 ? 5.824 26.394 27.617 1.00 38.16 215 THR A O 1
#

Secondary structure (DSSP, 8-state):
-HHHHHHHHHHHHHHHHHH-HHHHHHHHHHHHHHHHS-HHHHHHHHIIIIIIIS--S-SS-SS-SS---THHHHHHHHHHTHHHHHHHHHHHHHHHHHHHHHHHHHHHTSHHHHHHHHTT--HHHIIIIIIHHHHHHHHHHHHHHHGGGGT---HHHHHHHT---HHHHHHHHHHHT-HHHHHHHHHHHHHHHHHHHHHHHHHHHHH-TT-----

pLDDT: mean 91.38, std 8.99, range [38.16, 97.88]